Protein AF-0000000087203297 (afdb_homodimer)

InterPro domains:
  IPR007493 Protein of unknown function DUF538 [PF04398] (27-133)
  IPR007493 Protein of unknown function DUF538 [PTHR31676] (14-135)
  IPR036758 At5g01610-like superfamily [G3DSA:2.30.240.10] (8-136)
  IPR036758 At5g01610-like superfamily [SSF141562] (3-133)

Nearest PDB structures (foldseek):
  1e0b-assembly1_B  TM=4.340E-01  e=1.204E+00  Schizosaccharomyces pombe
  6fto-assembly1_B  TM=4.211E-01  e=2.001E+00  Schizosaccharomyces pombe
  8ro1-assembly1_W  TM=2.474E-01  e=2.940E-01  Caenorhabditis elegans
  6zyw-assembly1_D  TM=3.836E-01  e=2.117E+00  Tetrahymena thermophila SB210
  3kny-assembly1_A  TM=2.050E-01  e=4.935E+00  Bacteroides thetaiotaomicron VPI-5482

Secondary structure (DSSP, 8-state):
-HHHHHHHTTTT-EEE-SHHHHHHHHHHHHHHTT--TTS----SEEEEEEETTTTEEEEEESS-EEEEETTTTEEEEEEEEEEEEEETTEEEEEEEEEEEEEEEEEEE-SS-TTEEEEEETTS-EEEEEGGGG-TT-/-HHHHHHHTTTT-EEE-SHHHHHHHHHHHHHHTT--TTS----SEEEEEEETTTTEEEEEESS-EEEEETTTTEEEEEEEEEEEEEETTEEEEEEEEEEEEEEEEEEE-TT-TTEEEEEETTS-EEEEEGGGG-TT-

Sequence (274 aa):
MASQLVESHRAGAEVLREHDVCKKKTVELLEDLGLPKGIFPMDDMEEVGYNHQSGFVWILQKKKKEHTFKKINQTVSYDTEVTAFVEKGKIKKVTGVKIEVSLVEVHVDESSADKVTIKTDTGLSDTHDAAVFALGEMASQLVESHRAGAEVLREHDVCKKKTVELLEDLGLPKGIFPMDDMEEVGYNHQSGFVWILQKKKKEHTFKKINQTVSYDTEVTAFVEKGKIKKVTGVKIEVSLVEVHVDESSADKVTIKTDTGLSDTHDAAVFALGE

Organism: Triticum turgidum subsp. durum (NCBI:txid4567)

Structure (mmCIF, N/CA/C/O backbone):
data_AF-0000000087203297-model_v1
#
loop_
_entity.id
_entity.type
_entity.pdbx_description
1 polymer 'Uncharacterized protein'
#
loop_
_atom_site.group_PDB
_atom_site.id
_atom_site.type_symbol
_atom_site.label_atom_id
_atom_site.label_alt_id
_atom_site.label_comp_id
_atom_site.label_asym_id
_atom_site.label_entity_id
_atom_site.label_seq_id
_atom_site.pdbx_PDB_ins_code
_atom_site.Cartn_x
_atom_site.Cartn_y
_atom_site.Cartn_z
_atom_site.occupancy
_atom_site.B_iso_or_equiv
_atom_site.auth_seq_id
_atom_site.auth_comp_id
_atom_site.auth_asym_id
_atom_site.auth_atom_id
_atom_site.pdbx_PDB_model_num
ATOM 1 N N . MET A 1 1 ? 7.535 21.703 -12.094 1 30.89 1 MET A N 1
ATOM 2 C CA . MET A 1 1 ? 6.496 22.688 -11.828 1 30.89 1 MET A CA 1
ATOM 3 C C . MET A 1 1 ? 5.891 22.484 -10.445 1 30.89 1 MET A C 1
ATOM 5 O O . MET A 1 1 ? 5.316 23.406 -9.875 1 30.89 1 MET A O 1
ATOM 9 N N . ALA A 1 2 ? 5.582 21.109 -10.156 1 41.53 2 ALA A N 1
ATOM 10 C CA . ALA A 1 2 ? 4.934 20.812 -8.883 1 41.53 2 ALA A CA 1
ATOM 11 C C . ALA A 1 2 ? 5.781 21.281 -7.707 1 41.53 2 ALA A C 1
ATOM 13 O O . ALA A 1 2 ? 5.258 21.844 -6.738 1 41.53 2 ALA A O 1
ATOM 14 N N . SER A 1 3 ? 7.027 21 -7.75 1 46.69 3 SER A N 1
ATOM 15 C CA . SER A 1 3 ? 7.977 21.328 -6.688 1 46.69 3 SER A CA 1
ATOM 16 C C . SER A 1 3 ? 8.078 22.828 -6.48 1 46.69 3 SER A C 1
ATOM 18 O O . SER A 1 3 ? 8.266 23.297 -5.352 1 46.69 3 SER A O 1
ATOM 20 N N . GLN A 1 4 ? 8.031 23.469 -7.559 1 47.84 4 GLN A N 1
ATOM 21 C CA . GLN A 1 4 ? 8.188 24.922 -7.445 1 47.84 4 GLN A CA 1
ATOM 22 C C . GLN A 1 4 ? 7.031 25.531 -6.668 1 47.84 4 GLN A C 1
ATOM 24 O O . GLN A 1 4 ? 7.223 26.5 -5.918 1 47.84 4 GLN A O 1
ATOM 29 N N . LEU A 1 5 ? 5.898 24.938 -6.898 1 53.62 5 LEU A N 1
ATOM 30 C CA . LEU A 1 5 ? 4.723 25.516 -6.258 1 53.62 5 LEU A CA 1
ATOM 31 C C . LEU A 1 5 ? 4.777 25.328 -4.746 1 53.62 5 LEU A C 1
ATOM 33 O O . LEU A 1 5 ? 4.387 26.219 -3.992 1 53.62 5 LEU A O 1
ATOM 37 N N . VAL A 1 6 ? 5.508 24.281 -4.359 1 60.41 6 VAL A N 1
ATOM 38 C CA . VAL A 1 6 ? 5.57 24 -2.928 1 60.41 6 VAL A CA 1
ATOM 39 C C . VAL A 1 6 ? 6.477 25.016 -2.242 1 60.41 6 VAL A C 1
ATOM 41 O O . VAL A 1 6 ? 6.164 25.5 -1.154 1 60.41 6 VAL A O 1
ATOM 44 N N . GLU A 1 7 ? 7.535 25.422 -2.965 1 63.72 7 GLU A N 1
ATOM 45 C CA . GLU A 1 7 ? 8.492 26.359 -2.359 1 63.72 7 GLU A CA 1
ATOM 46 C C . GLU A 1 7 ? 7.863 27.734 -2.146 1 63.72 7 GLU A C 1
ATOM 48 O O . GLU A 1 7 ? 8.172 28.406 -1.166 1 63.72 7 GLU A O 1
ATOM 53 N N . SER A 1 8 ? 6.934 27.922 -3.012 1 77.06 8 SER A N 1
ATOM 54 C CA . SER A 1 8 ? 6.289 29.234 -2.922 1 77.06 8 SER A CA 1
ATOM 55 C C . SER A 1 8 ? 5.383 29.312 -1.697 1 77.06 8 SER A C 1
ATOM 57 O O . SER A 1 8 ? 5.188 30.391 -1.139 1 77.06 8 SER A O 1
ATOM 59 N N . HIS A 1 9 ? 5.043 28.234 -1.067 1 88.62 9 HIS A N 1
ATOM 60 C CA . HIS A 1 9 ? 4.109 28.281 0.052 1 88.62 9 HIS A CA 1
ATOM 61 C C . HIS A 1 9 ? 4.848 28.344 1.384 1 88.62 9 HIS A C 1
ATOM 63 O O . HIS A 1 9 ? 4.23 28.516 2.436 1 88.62 9 HIS A O 1
ATOM 69 N N . ARG A 1 10 ? 6.102 28.312 1.346 1 92.31 10 ARG A N 1
ATOM 70 C CA . ARG A 1 10 ? 6.883 28.344 2.578 1 92.31 10 ARG A CA 1
ATOM 71 C C . ARG A 1 10 ? 7.121 29.766 3.047 1 92.31 10 ARG A C 1
ATOM 73 O O . ARG A 1 10 ? 7.363 30.016 4.23 1 92.31 10 ARG A O 1
ATOM 80 N N . ALA A 1 11 ? 7.012 30.609 2.062 1 90.31 11 ALA A N 1
ATOM 81 C CA . ALA A 1 11 ? 7.211 32 2.414 1 90.31 11 ALA A CA 1
ATOM 82 C C . ALA A 1 11 ? 6.137 32.5 3.387 1 90.31 11 ALA A C 1
ATOM 84 O O . ALA A 1 11 ? 4.945 32.25 3.166 1 90.31 11 ALA A O 1
ATOM 85 N N . GLY A 1 12 ? 6.566 33.125 4.543 1 92.44 12 GLY A N 1
ATOM 86 C CA . GLY A 1 12 ? 5.621 33.688 5.504 1 92.44 12 GLY A CA 1
ATOM 87 C C . GLY A 1 12 ? 5.105 32.656 6.484 1 92.44 12 GLY A C 1
ATOM 88 O O . GLY A 1 12 ? 4.258 32.969 7.328 1 92.44 12 GLY A O 1
ATOM 89 N N . ALA A 1 13 ? 5.633 31.484 6.367 1 95.44 13 ALA A N 1
ATOM 90 C CA . ALA A 1 13 ? 5.184 30.422 7.254 1 95.44 13 ALA A CA 1
ATOM 91 C C . ALA A 1 13 ? 5.824 30.547 8.633 1 95.44 13 ALA A C 1
ATOM 93 O O . ALA A 1 13 ? 6.895 31.141 8.773 1 95.44 13 ALA A O 1
ATOM 94 N N . GLU A 1 14 ? 5.07 30.078 9.641 1 96.62 14 GLU A N 1
ATOM 95 C CA . GLU A 1 14 ? 5.672 29.812 10.938 1 96.62 14 GLU A CA 1
ATOM 96 C C . GLU A 1 14 ? 6.547 28.562 10.898 1 96.62 14 GLU A C 1
ATOM 98 O O . GLU A 1 14 ? 6.117 27.516 10.414 1 96.62 14 GLU A O 1
ATOM 103 N N . VAL A 1 15 ? 7.816 28.703 11.383 1 97.06 15 VAL A N 1
ATOM 104 C CA . VAL A 1 15 ? 8.742 27.578 11.359 1 97.06 15 VAL A CA 1
ATOM 105 C C . VAL A 1 15 ? 9.266 27.312 12.766 1 97.06 15 VAL A C 1
ATOM 107 O O . VAL A 1 15 ? 9.703 28.219 13.461 1 97.06 15 VAL A O 1
ATOM 110 N N . LEU A 1 16 ? 9.125 26.078 13.109 1 96.62 16 LEU A N 1
ATOM 111 C CA . LEU A 1 16 ? 9.617 25.609 14.398 1 96.62 16 LEU A CA 1
ATOM 112 C C . LEU A 1 16 ? 10.688 24.531 14.227 1 96.62 16 LEU A C 1
ATOM 114 O O . LEU A 1 16 ? 10.57 23.688 13.344 1 96.62 16 LEU A O 1
ATOM 118 N N . ARG A 1 17 ? 11.828 24.359 15.062 1 94.56 17 ARG A N 1
ATOM 119 C CA . ARG A 1 17 ? 12.922 23.422 14.828 1 94.56 17 ARG A CA 1
ATOM 120 C C . ARG A 1 17 ? 13.227 22.609 16.078 1 94.56 17 ARG A C 1
ATOM 122 O O . ARG A 1 17 ? 13.812 21.531 16 1 94.56 17 ARG A O 1
ATOM 129 N N . GLU A 1 18 ? 12.93 22.859 17.156 1 88.88 18 GLU A N 1
ATOM 130 C CA . GLU A 1 18 ? 13.18 22.031 18.328 1 88.88 18 GLU A CA 1
ATOM 131 C C . GLU A 1 18 ? 12.18 20.875 18.422 1 88.88 18 GLU A C 1
ATOM 133 O O . GLU A 1 18 ? 10.969 21.094 18.297 1 88.88 18 GLU A O 1
ATOM 138 N N . HIS A 1 19 ? 12.742 19.688 18.562 1 87.94 19 HIS A N 1
ATOM 139 C CA . HIS A 1 19 ? 11.953 18.469 18.438 1 87.94 19 HIS A CA 1
ATOM 140 C C . HIS A 1 19 ? 10.695 18.531 19.281 1 87.94 19 HIS A C 1
ATOM 142 O O . HIS A 1 19 ? 9.586 18.359 18.766 1 87.94 19 HIS A O 1
ATOM 148 N N . ASP A 1 20 ? 10.852 18.828 20.609 1 91.19 20 ASP A N 1
ATOM 149 C CA . ASP A 1 20 ? 9.719 18.797 21.531 1 91.19 20 ASP A CA 1
ATOM 150 C C . ASP A 1 20 ? 8.688 19.859 21.156 1 91.19 20 ASP A C 1
ATOM 152 O O . ASP A 1 20 ? 7.48 19.609 21.25 1 91.19 20 ASP A O 1
ATOM 156 N N . VAL A 1 21 ? 9.156 20.938 20.672 1 93.56 21 VAL A N 1
ATOM 157 C CA . VAL A 1 21 ? 8.266 22.031 20.297 1 93.56 21 VAL A CA 1
ATOM 158 C C . VAL A 1 21 ? 7.535 21.672 19 1 93.56 21 VAL A C 1
ATOM 160 O O . VAL A 1 21 ? 6.332 21.906 18.875 1 93.56 21 VAL A O 1
ATOM 163 N N . CYS A 1 22 ? 8.258 21.062 18.125 1 94.81 22 CYS A N 1
ATOM 164 C CA . CYS A 1 22 ? 7.664 20.656 16.859 1 94.81 22 CYS A CA 1
ATOM 165 C C . CYS A 1 22 ? 6.523 19.672 17.078 1 94.81 22 CYS A C 1
ATOM 167 O O . CYS A 1 22 ? 5.438 19.844 16.516 1 94.81 22 CYS A O 1
ATOM 169 N N . LYS A 1 23 ? 6.758 18.719 17.891 1 93.69 23 LYS A N 1
ATOM 170 C CA . LYS A 1 23 ? 5.75 17.703 18.156 1 93.69 23 LYS A CA 1
ATOM 171 C C . LYS A 1 23 ? 4.512 18.312 18.812 1 93.69 23 LYS A C 1
ATOM 173 O O . LYS A 1 23 ? 3.387 18.047 18.391 1 93.69 23 LYS A O 1
ATOM 178 N N . LYS A 1 24 ? 4.73 19.094 19.828 1 94.62 24 LYS A N 1
ATOM 179 C CA . LYS A 1 24 ? 3.635 19.734 20.547 1 94.62 24 LYS A CA 1
ATOM 180 C C . LYS A 1 24 ? 2.795 20.594 19.609 1 94.62 24 LYS A C 1
ATOM 182 O O . LYS A 1 24 ? 1.564 20.516 19.625 1 94.62 24 LYS A O 1
ATOM 187 N N . LYS A 1 25 ? 3.42 21.391 18.797 1 94.5 25 LYS A N 1
ATOM 188 C CA . LYS A 1 25 ? 2.715 22.297 17.906 1 94.5 25 LYS A CA 1
ATOM 189 C C . LYS A 1 25 ? 1.943 21.531 16.828 1 94.5 25 LYS A C 1
ATOM 191 O O . LYS A 1 25 ? 0.842 21.938 16.453 1 94.5 25 LYS A O 1
ATOM 196 N N . THR A 1 26 ? 2.531 20.5 16.328 1 95.31 26 THR A N 1
ATOM 197 C CA . THR A 1 26 ? 1.854 19.672 15.344 1 95.31 26 THR A CA 1
ATOM 198 C C . THR A 1 26 ? 0.563 19.094 15.914 1 95.31 26 THR A C 1
ATOM 200 O O . THR A 1 26 ? -0.493 19.172 15.281 1 95.31 26 THR A O 1
ATOM 203 N N . VAL A 1 27 ? 0.653 18.594 17.094 1 95.94 27 VAL A N 1
ATOM 204 C CA . VAL A 1 27 ? -0.509 18 17.75 1 95.94 27 VAL A CA 1
ATOM 205 C C . VAL A 1 27 ? -1.575 19.078 17.984 1 95.94 27 VAL A C 1
ATOM 207 O O . VAL A 1 27 ? -2.762 18.828 17.734 1 95.94 27 VAL A O 1
ATOM 210 N N . GLU A 1 28 ? -1.184 20.203 18.406 1 96.88 28 GLU A N 1
ATOM 211 C CA . GLU A 1 28 ? -2.109 21.312 18.641 1 96.88 28 GLU A CA 1
ATOM 212 C C . GLU A 1 28 ? -2.805 21.734 17.359 1 96.88 28 GLU A C 1
ATOM 214 O O . GLU A 1 28 ? -4.004 22.016 17.344 1 96.88 28 GLU A O 1
ATOM 219 N N . LEU A 1 29 ? -2.025 21.844 16.359 1 96.88 29 LEU A N 1
ATOM 220 C CA . LEU A 1 29 ? -2.59 22.203 15.062 1 96.88 29 LEU A CA 1
ATOM 221 C C . LEU A 1 29 ? -3.654 21.203 14.633 1 96.88 29 LEU A C 1
ATOM 223 O O . LEU A 1 29 ? -4.754 21.594 14.227 1 96.88 29 LEU A O 1
ATOM 227 N N . LEU A 1 30 ? -3.332 19.906 14.711 1 96.56 30 LEU A N 1
ATOM 228 C CA . LEU A 1 30 ? -4.277 18.859 14.344 1 96.56 30 LEU A CA 1
ATOM 229 C C . LEU A 1 30 ? -5.547 18.938 15.188 1 96.56 30 LEU A C 1
ATOM 231 O O . LEU A 1 30 ? -6.656 18.812 14.664 1 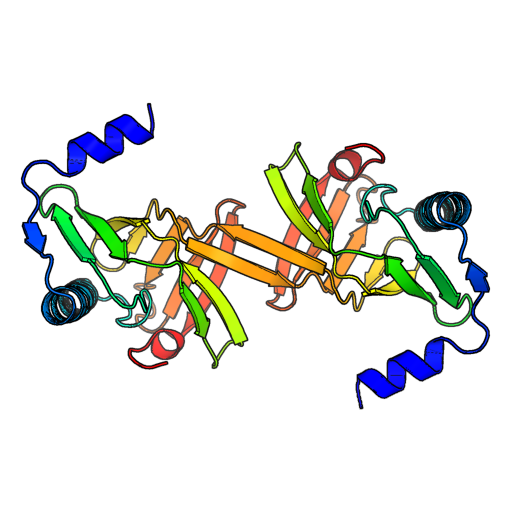96.56 30 LEU A O 1
ATOM 235 N N . GLU A 1 31 ? -5.395 19.203 16.422 1 95.38 31 GLU A N 1
ATOM 236 C CA . GLU A 1 31 ? -6.535 19.359 17.312 1 95.38 31 GLU A CA 1
ATOM 237 C C . GLU A 1 31 ? -7.414 20.531 16.891 1 95.38 31 GLU A C 1
ATOM 239 O O . GLU A 1 31 ? -8.633 20.406 16.797 1 95.38 31 GLU A O 1
ATOM 244 N N . ASP A 1 32 ? -6.797 21.609 16.625 1 96.44 32 ASP A N 1
ATOM 245 C CA . ASP A 1 32 ? -7.516 22.828 16.25 1 96.44 32 ASP A CA 1
ATOM 246 C C . ASP A 1 32 ? -8.305 22.609 14.953 1 96.44 32 ASP A C 1
ATOM 248 O O . ASP A 1 32 ? -9.375 23.203 14.773 1 96.44 32 ASP A O 1
ATOM 252 N N . LEU A 1 33 ? -7.824 21.781 14.172 1 95.25 33 LEU A N 1
ATOM 253 C CA . LEU A 1 33 ? -8.422 21.562 12.859 1 95.25 33 LEU A CA 1
ATOM 254 C C . LEU A 1 33 ? -9.414 20.406 12.891 1 95.25 33 LEU A C 1
ATOM 256 O O . LEU A 1 33 ? -10 20.047 11.867 1 95.25 33 LEU A O 1
ATOM 260 N N . GLY A 1 34 ? -9.547 19.75 14.062 1 94 34 GLY A N 1
ATOM 261 C CA . GLY A 1 34 ? -10.469 18.625 14.195 1 94 34 GLY A CA 1
ATOM 262 C C . GLY A 1 34 ? -9.961 17.359 13.539 1 94 34 GLY A C 1
ATOM 263 O O . GLY A 1 34 ? -10.758 16.547 13.047 1 94 34 GLY A O 1
ATOM 264 N N . LEU A 1 35 ? -8.656 17.234 13.422 1 95.12 35 LEU A N 1
ATOM 265 C CA . LEU A 1 35 ? -8.023 16.047 12.836 1 95.12 35 LEU A CA 1
ATOM 266 C C . LEU A 1 35 ? -7.473 15.133 13.922 1 95.12 35 LEU A C 1
ATOM 268 O O . LEU A 1 35 ? -7.148 15.594 15.016 1 95.12 35 LEU A O 1
ATOM 272 N N . PRO A 1 36 ? -7.426 13.867 13.633 1 94.88 36 PRO A N 1
ATOM 273 C CA . PRO A 1 36 ? -6.844 12.992 14.648 1 94.88 36 PRO A CA 1
ATOM 274 C C . PRO A 1 36 ? -5.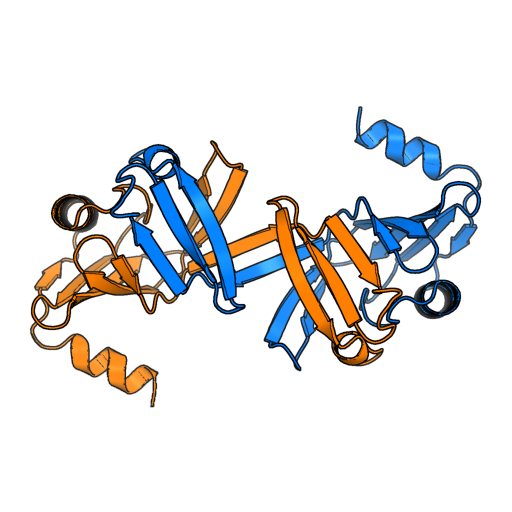41 13.375 15.008 1 94.88 36 PRO A C 1
ATOM 276 O O . PRO A 1 36 ? -4.578 13.578 14.117 1 94.88 36 PRO A O 1
ATOM 279 N N . LYS A 1 37 ? -5.082 13.328 16.172 1 95.5 37 LYS A N 1
ATOM 280 C CA . LYS A 1 37 ? -3.824 13.875 16.688 1 95.5 37 LYS A CA 1
ATOM 281 C C . LYS A 1 37 ? -2.656 12.945 16.375 1 95.5 37 LYS A C 1
ATOM 283 O O . LYS A 1 37 ? -1.499 13.367 16.375 1 95.5 37 LYS A O 1
ATOM 288 N N . GLY A 1 38 ? -2.975 11.688 16.125 1 95.69 38 GLY A N 1
ATOM 289 C CA . GLY A 1 38 ? -1.909 10.711 15.953 1 95.69 38 GLY A CA 1
ATOM 290 C C . GLY A 1 38 ? -1.655 10.352 14.508 1 95.69 38 GLY A C 1
ATOM 291 O O . GLY A 1 38 ? -0.917 9.406 14.211 1 95.69 38 GLY A O 1
ATOM 292 N N . ILE A 1 39 ? -2.18 11.07 13.578 1 95.06 39 ILE A N 1
ATOM 293 C CA . ILE A 1 39 ? -2.102 10.672 12.18 1 95.06 39 ILE A CA 1
ATOM 294 C C . ILE A 1 39 ? -0.688 10.906 11.648 1 95.06 39 ILE A C 1
ATOM 296 O O . ILE A 1 39 ? -0.281 10.305 10.656 1 95.06 39 ILE A O 1
ATOM 300 N N . PHE A 1 40 ? 0.063 11.797 12.297 1 95.25 40 PHE A N 1
ATOM 301 C CA . PHE A 1 40 ? 1.46 12.039 11.953 1 95.25 40 PHE A CA 1
ATOM 302 C C . PHE A 1 40 ? 2.371 11.695 13.125 1 95.25 40 PHE A C 1
ATOM 304 O O . PHE A 1 40 ? 2.895 12.586 13.797 1 95.25 40 PHE A O 1
ATOM 311 N N . PRO A 1 41 ? 2.621 10.461 13.32 1 94.62 41 PRO A N 1
ATOM 312 C CA . PRO A 1 41 ? 3.422 10.008 14.461 1 94.62 41 PRO A CA 1
ATOM 313 C C . PRO A 1 41 ? 4.922 10.195 14.242 1 94.62 41 PRO A C 1
ATOM 315 O O . PRO A 1 41 ? 5.711 9.297 14.539 1 94.62 41 PRO A O 1
ATOM 318 N N . MET A 1 42 ? 5.352 11.312 13.75 1 91.06 42 MET A N 1
ATOM 319 C CA . MET A 1 42 ? 6.746 11.57 13.398 1 91.06 42 MET A CA 1
ATOM 320 C C . MET A 1 42 ? 7.617 11.633 14.648 1 91.06 42 MET A C 1
ATOM 322 O O . MET A 1 42 ? 7.129 11.938 15.742 1 91.06 42 MET A O 1
ATOM 326 N N . ASP A 1 43 ? 8.805 11.266 14.461 1 89.12 43 ASP A N 1
ATOM 327 C CA . ASP A 1 43 ? 9.797 11.312 15.539 1 89.12 43 ASP A CA 1
ATOM 328 C C . ASP A 1 43 ? 11.031 12.102 15.109 1 89.12 43 ASP A C 1
ATOM 330 O O . ASP A 1 43 ? 11.273 12.289 13.914 1 89.12 43 ASP A O 1
ATOM 334 N N . ASP A 1 44 ? 11.797 12.555 16.125 1 91.88 44 ASP A N 1
ATOM 335 C CA . ASP A 1 44 ? 13.031 13.281 15.883 1 91.88 44 ASP A CA 1
ATOM 336 C C . ASP A 1 44 ? 12.828 14.367 14.828 1 91.88 44 ASP A C 1
ATOM 338 O O . ASP A 1 44 ? 13.562 14.43 13.844 1 91.88 44 ASP A O 1
ATOM 342 N N . MET A 1 45 ? 11.852 15.078 15.016 1 94.88 45 MET A N 1
ATOM 343 C CA . MET A 1 45 ? 11.5 16.141 14.078 1 94.88 45 MET A CA 1
ATOM 344 C C . MET A 1 45 ? 12.516 17.266 14.125 1 94.88 45 MET A C 1
ATOM 346 O O . MET A 1 45 ? 12.961 17.656 15.211 1 94.88 45 MET A O 1
ATOM 350 N N . GLU A 1 46 ? 12.836 17.703 12.984 1 96.31 46 GLU A N 1
ATOM 351 C CA . GLU A 1 46 ? 13.828 18.766 12.867 1 96.31 46 GLU A CA 1
ATOM 352 C C . GLU A 1 46 ? 13.164 20.125 12.602 1 96.31 46 GLU A C 1
ATOM 354 O O . GLU A 1 46 ? 13.688 21.156 13 1 96.31 46 GLU A O 1
ATOM 359 N N . GLU A 1 47 ? 12.102 20.031 11.938 1 97.12 47 GLU A N 1
ATOM 360 C CA . GLU A 1 47 ? 11.438 21.266 11.531 1 97.12 47 GLU A CA 1
ATOM 361 C C . GLU A 1 47 ? 9.953 21.016 11.242 1 97.12 47 GLU A C 1
ATOM 363 O O . GLU A 1 47 ? 9.594 20 10.656 1 97.12 47 GLU A O 1
ATOM 368 N N . VAL A 1 48 ? 9.148 21.922 11.656 1 97.25 48 VAL A N 1
ATOM 369 C CA . VAL A 1 48 ? 7.758 21.984 11.234 1 97.25 48 VAL A CA 1
ATOM 370 C C . VAL A 1 48 ? 7.438 23.391 10.727 1 97.25 48 VAL A C 1
ATOM 372 O O . VAL A 1 48 ? 7.797 24.375 11.367 1 97.25 48 VAL A O 1
ATOM 375 N N . GLY A 1 49 ? 6.824 23.469 9.633 1 97.19 49 GLY A N 1
ATOM 376 C CA . GLY A 1 49 ? 6.344 24.734 9.094 1 97.19 49 GLY A CA 1
ATOM 377 C C . GLY A 1 49 ? 4.855 24.734 8.805 1 97.19 49 GLY A C 1
ATOM 378 O O . GLY A 1 49 ? 4.285 23.688 8.477 1 97.19 49 GLY A O 1
ATOM 379 N N . TYR A 1 50 ? 4.285 25.875 9.023 1 97.44 50 TYR A N 1
ATOM 380 C CA . TYR A 1 50 ? 2.861 26.047 8.766 1 97.44 50 TYR A CA 1
ATOM 381 C C . TYR A 1 50 ? 2.568 27.438 8.211 1 97.44 50 TYR A C 1
ATOM 383 O O . TYR A 1 50 ? 2.793 28.438 8.883 1 97.44 50 TYR A O 1
ATOM 391 N N . ASN A 1 51 ? 2.152 27.438 7 1 97.44 51 ASN A N 1
ATOM 392 C CA . ASN A 1 51 ? 1.664 28.672 6.402 1 97.44 51 ASN A CA 1
ATOM 393 C C . ASN A 1 51 ? 0.171 28.875 6.652 1 97.44 51 ASN A C 1
ATOM 395 O O . ASN A 1 51 ? -0.659 28.25 5.984 1 97.44 51 ASN A O 1
ATOM 399 N N . HIS A 1 52 ? -0.185 29.797 7.512 1 95.12 52 HIS A N 1
ATOM 400 C CA . HIS A 1 52 ? -1.564 29.984 7.941 1 95.12 52 HIS A CA 1
ATOM 401 C C . HIS A 1 52 ? -2.428 30.5 6.797 1 95.12 52 HIS A C 1
ATOM 403 O O . HIS A 1 52 ? -3.629 30.234 6.746 1 95.12 52 HIS A O 1
ATOM 409 N N . GLN A 1 53 ? -1.785 31.172 5.953 1 94.5 53 GLN A N 1
ATOM 410 C CA . GLN A 1 53 ? -2.531 31.766 4.852 1 94.5 53 GLN A CA 1
ATOM 411 C C . GLN A 1 53 ? -2.967 30.703 3.842 1 94.5 53 GLN A C 1
ATOM 413 O O . GLN A 1 53 ? -4.129 30.672 3.432 1 94.5 53 GLN A O 1
ATOM 418 N N . SER A 1 54 ? -2.061 29.828 3.506 1 95.12 54 SER A N 1
ATOM 419 C CA . SER A 1 54 ? -2.346 28.875 2.449 1 95.12 54 SER A CA 1
ATOM 420 C C . SER A 1 54 ? -2.799 27.531 3.027 1 95.12 54 SER A C 1
ATOM 422 O O . SER A 1 54 ? -3.338 26.688 2.307 1 95.12 54 SER A O 1
ATOM 424 N N . GLY A 1 55 ? -2.545 27.312 4.289 1 96.88 55 GLY A N 1
ATOM 425 C CA . GLY A 1 55 ? -2.824 26.016 4.891 1 96.88 55 GLY A CA 1
ATOM 426 C C . GLY A 1 55 ? -1.739 24.984 4.625 1 96.88 55 GLY A C 1
ATOM 427 O O . GLY A 1 55 ? -1.898 23.812 4.953 1 96.88 55 GLY A O 1
ATOM 428 N N . PHE A 1 56 ? -0.627 25.453 4.055 1 97.94 56 PHE A N 1
ATOM 429 C CA . PHE A 1 56 ? 0.47 24.562 3.729 1 97.94 56 PHE A CA 1
ATOM 430 C C . PHE A 1 56 ? 1.265 24.203 4.977 1 97.94 56 PHE A C 1
ATOM 432 O O . PHE A 1 56 ? 1.583 25.062 5.789 1 97.94 56 PHE A O 1
ATOM 439 N N . VAL A 1 57 ? 1.568 22.906 5.152 1 97.69 57 VAL A N 1
ATOM 440 C CA . VAL A 1 57 ? 2.355 22.422 6.277 1 97.69 57 VAL A CA 1
ATOM 441 C C . VAL A 1 57 ? 3.463 21.5 5.777 1 97.69 57 VAL A C 1
ATOM 443 O O . VAL A 1 57 ? 3.318 20.859 4.734 1 97.69 57 VAL A O 1
ATOM 446 N N . TRP A 1 58 ? 4.594 21.5 6.441 1 97.25 58 TRP A N 1
ATOM 447 C CA . TRP A 1 58 ? 5.617 20.484 6.191 1 97.25 58 TRP A CA 1
ATOM 448 C C . TRP A 1 58 ? 6.285 20.062 7.492 1 97.25 58 TRP A C 1
ATOM 450 O O . TRP A 1 58 ? 6.277 20.797 8.477 1 97.25 58 TRP A O 1
ATOM 460 N N . ILE A 1 59 ? 6.68 18.875 7.535 1 97.19 59 ILE A N 1
ATOM 461 C CA . ILE A 1 59 ? 7.41 18.266 8.648 1 97.19 59 ILE A CA 1
ATOM 462 C C . ILE A 1 59 ? 8.711 17.656 8.133 1 97.19 59 ILE A C 1
ATOM 464 O O . ILE A 1 59 ? 8.711 16.922 7.141 1 97.19 59 ILE A O 1
ATOM 468 N N . LEU A 1 60 ? 9.797 18.031 8.758 1 97.06 60 LEU A N 1
ATOM 469 C CA . LEU A 1 60 ? 11.086 17.406 8.492 1 97.06 60 LEU A CA 1
ATOM 470 C C . LEU A 1 60 ? 11.539 16.562 9.672 1 97.06 60 LEU A C 1
ATOM 472 O O . LEU A 1 60 ? 11.43 16.984 10.828 1 97.06 60 LEU A O 1
ATOM 476 N N . GLN A 1 61 ? 11.914 15.383 9.391 1 96.94 61 GLN A N 1
ATOM 477 C CA . GLN A 1 61 ? 12.5 14.516 10.414 1 96.94 61 GLN A CA 1
ATOM 478 C C . GLN A 1 61 ? 13.797 13.883 9.914 1 96.94 61 GLN A C 1
ATOM 480 O O . GLN A 1 61 ? 14.055 13.859 8.703 1 96.94 61 GLN A O 1
ATOM 485 N N . LYS A 1 62 ? 14.594 13.445 10.773 1 95.19 62 LYS A N 1
ATOM 486 C CA . LYS A 1 62 ? 15.938 12.977 10.453 1 95.19 62 LYS A CA 1
ATOM 487 C C . LYS A 1 62 ? 15.883 11.688 9.633 1 95.19 62 LYS A C 1
ATOM 489 O O . LYS A 1 62 ? 16.609 11.547 8.648 1 95.19 62 LYS A O 1
ATOM 494 N N . LYS A 1 63 ? 15.062 10.75 10.047 1 96.44 63 LYS A N 1
ATOM 495 C CA . LYS A 1 63 ? 14.953 9.445 9.391 1 96.44 63 LYS A CA 1
ATOM 496 C C . LYS A 1 63 ? 13.508 9.125 9.047 1 96.44 63 LYS A C 1
ATOM 498 O O . LYS A 1 63 ? 12.586 9.609 9.711 1 96.44 63 LYS A O 1
ATOM 503 N N . LYS A 1 64 ? 13.375 8.367 7.98 1 97 64 LYS A N 1
ATOM 504 C CA . LYS A 1 64 ? 12.047 7.832 7.691 1 97 64 LYS A CA 1
ATOM 505 C C . LYS A 1 64 ? 11.5 7.055 8.883 1 97 64 LYS A C 1
ATOM 507 O O . LYS A 1 64 ? 12.258 6.441 9.633 1 97 64 LYS A O 1
ATOM 512 N N . LYS A 1 65 ? 10.242 7.176 9.008 1 95.94 65 LYS A N 1
ATOM 513 C CA . LYS A 1 65 ? 9.586 6.477 10.109 1 95.94 65 LYS A CA 1
ATOM 514 C C . LYS A 1 65 ? 8.516 5.523 9.594 1 95.94 65 LYS A C 1
ATOM 516 O O . LYS A 1 65 ? 7.707 5.891 8.734 1 95.94 65 LYS A O 1
ATOM 521 N N . GLU A 1 66 ? 8.547 4.34 10.047 1 94.56 66 GLU A N 1
ATOM 522 C CA . GLU A 1 66 ? 7.445 3.402 9.859 1 94.56 66 GLU A CA 1
ATOM 523 C C . GLU A 1 66 ? 6.609 3.275 11.125 1 94.56 66 GLU A C 1
ATOM 525 O O . GLU A 1 66 ? 7.152 3.166 12.227 1 94.56 66 GLU A O 1
ATOM 530 N N . HIS A 1 67 ? 5.344 3.402 10.953 1 95.69 67 HIS A N 1
ATOM 531 C CA . HIS A 1 67 ? 4.422 3.281 12.078 1 95.69 67 HIS A CA 1
ATOM 532 C C . HIS A 1 67 ? 3.277 2.326 11.75 1 95.69 67 HIS A C 1
ATOM 534 O O . HIS A 1 67 ? 2.645 2.447 10.695 1 95.69 67 HIS A O 1
ATOM 540 N N . THR A 1 68 ? 3.047 1.393 12.609 1 93.88 68 THR A N 1
ATOM 541 C CA . THR A 1 68 ? 1.912 0.487 12.469 1 93.88 68 THR A CA 1
ATOM 542 C C . THR A 1 68 ? 0.774 0.896 13.398 1 93.88 68 THR A C 1
ATOM 544 O O . THR A 1 68 ? 0.945 0.926 14.617 1 93.88 68 THR A O 1
ATOM 547 N N . PHE A 1 69 ? -0.348 1.277 12.789 1 94.31 69 PHE A N 1
ATOM 548 C CA . PHE A 1 69 ? -1.559 1.461 13.578 1 94.31 69 PHE A CA 1
ATOM 549 C C . PHE A 1 69 ? -2.141 0.116 14 1 94.31 69 PHE A C 1
ATOM 551 O O . PHE A 1 69 ? -2.725 -0.596 13.18 1 94.31 69 PHE A O 1
ATOM 558 N N . LYS A 1 70 ? -2.029 -0.229 15.219 1 91.69 70 LYS A N 1
ATOM 559 C CA . LYS A 1 70 ? -2.242 -1.578 15.734 1 91.69 70 LYS A CA 1
ATOM 560 C C . LYS A 1 70 ? -3.709 -1.986 15.617 1 91.69 70 LYS A C 1
ATOM 562 O O . LYS A 1 70 ? -4.016 -3.146 15.336 1 91.69 70 LYS A O 1
ATOM 567 N N . LYS A 1 71 ? -4.559 -1.05 15.828 1 91.38 71 LYS A N 1
ATOM 568 C CA . LYS A 1 71 ? -5.98 -1.378 15.852 1 91.38 71 LYS A CA 1
ATOM 569 C C . LYS A 1 71 ? -6.449 -1.872 14.484 1 91.38 71 LYS A C 1
ATOM 571 O O . LYS A 1 71 ? -7.422 -2.623 14.391 1 91.38 71 LYS A O 1
ATOM 576 N N . ILE A 1 72 ? -5.723 -1.446 13.453 1 90.25 72 ILE A N 1
ATOM 577 C CA . ILE A 1 72 ? -6.141 -1.856 12.117 1 90.25 72 ILE A CA 1
ATOM 578 C C . ILE A 1 72 ? -5 -2.598 11.43 1 90.25 72 ILE A C 1
ATOM 580 O O . ILE A 1 72 ? -5.102 -2.945 10.25 1 90.25 72 ILE A O 1
ATOM 584 N N . ASN A 1 73 ? -3.986 -2.812 12.109 1 88.25 73 ASN A N 1
ATOM 585 C CA . ASN A 1 73 ? -2.812 -3.508 11.594 1 88.25 73 ASN A CA 1
ATOM 586 C C . ASN A 1 73 ? -2.355 -2.92 10.258 1 88.25 73 ASN A C 1
ATOM 588 O O . ASN A 1 73 ? -2.111 -3.656 9.305 1 88.25 73 ASN A O 1
ATOM 592 N N . GLN A 1 74 ? -2.297 -1.616 10.18 1 90.69 74 GLN A N 1
ATOM 593 C CA . GLN A 1 74 ? -1.847 -0.901 8.984 1 90.69 74 GLN A CA 1
ATOM 594 C C . GLN A 1 74 ? -0.502 -0.223 9.227 1 90.69 74 GLN A C 1
ATOM 596 O O . GLN A 1 74 ? -0.361 0.574 10.156 1 90.69 74 GLN A O 1
ATOM 601 N N . THR A 1 75 ? 0.432 -0.597 8.344 1 91.88 75 THR A N 1
ATOM 602 C CA . THR A 1 75 ? 1.739 0.047 8.414 1 91.88 75 THR A CA 1
ATOM 603 C C . THR A 1 75 ? 1.83 1.206 7.43 1 91.88 75 THR A C 1
ATOM 605 O O . THR A 1 75 ? 1.468 1.062 6.262 1 91.88 75 THR A O 1
ATOM 608 N N . VAL A 1 76 ? 2.301 2.354 7.941 1 95.12 76 VAL A N 1
ATOM 609 C CA . VAL A 1 76 ? 2.473 3.576 7.164 1 95.12 76 VAL A CA 1
ATOM 610 C C . VAL A 1 76 ? 3.922 4.047 7.262 1 95.12 76 VAL A C 1
ATOM 612 O O . VAL A 1 76 ? 4.52 4.023 8.336 1 95.12 76 VAL A O 1
ATOM 615 N N . SER A 1 77 ? 4.402 4.445 6.125 1 96 77 SER A N 1
ATOM 616 C CA . SER A 1 77 ? 5.754 4.992 6.066 1 96 77 SER A CA 1
ATOM 617 C C . SER A 1 77 ? 5.73 6.5 5.844 1 96 77 SER A C 1
ATOM 619 O O . SER A 1 77 ? 5.051 6.988 4.934 1 96 77 SER A O 1
ATOM 621 N N . TYR A 1 78 ? 6.488 7.188 6.66 1 97.69 78 TYR A N 1
ATOM 622 C CA . TYR A 1 78 ? 6.641 8.633 6.57 1 97.69 78 TYR A CA 1
ATOM 623 C C . TYR A 1 78 ? 8.062 9.008 6.176 1 97.69 78 TYR A C 1
ATOM 625 O O . TYR A 1 78 ? 9.023 8.672 6.879 1 97.69 78 TYR A O 1
ATOM 633 N N . ASP A 1 79 ? 8.172 9.695 5.074 1 97.62 79 ASP A N 1
ATOM 634 C CA . ASP A 1 79 ? 9.477 10.102 4.551 1 97.62 79 ASP A CA 1
ATOM 635 C C . ASP A 1 79 ? 10.102 11.18 5.426 1 97.62 79 ASP A C 1
ATO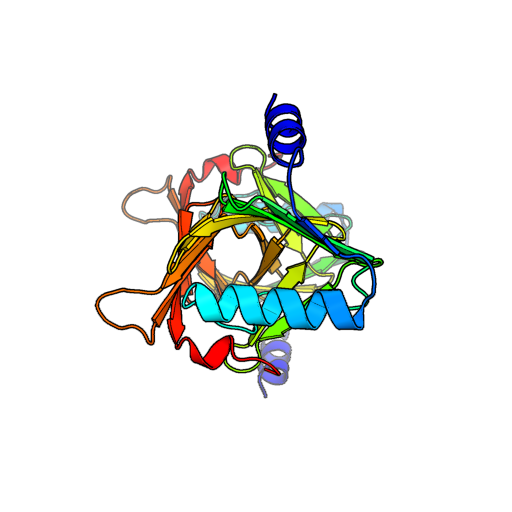M 637 O O . ASP A 1 79 ? 9.492 11.641 6.391 1 97.62 79 ASP A O 1
ATOM 641 N N . THR A 1 80 ? 11.383 11.484 5.152 1 97.88 80 THR A N 1
ATOM 642 C CA . THR A 1 80 ? 12.094 12.516 5.898 1 97.88 80 THR A CA 1
ATOM 643 C C . THR A 1 80 ? 11.422 13.875 5.727 1 97.88 80 THR A C 1
ATOM 645 O O . THR A 1 80 ? 11.594 14.766 6.562 1 97.88 80 THR A O 1
ATOM 648 N N . GLU A 1 81 ? 10.719 14.062 4.648 1 97.56 81 GLU A N 1
ATOM 649 C CA . GLU A 1 81 ? 9.875 15.242 4.457 1 97.56 81 GLU A CA 1
ATOM 650 C C . GLU A 1 81 ? 8.438 14.852 4.125 1 97.56 81 GLU A C 1
ATOM 652 O O . GLU A 1 81 ? 8.203 14.078 3.193 1 97.56 81 GLU A O 1
ATOM 657 N N . VAL A 1 82 ? 7.539 15.359 4.914 1 97.69 82 VAL A N 1
ATOM 658 C CA . VAL A 1 82 ? 6.109 15.219 4.668 1 97.69 82 VAL A CA 1
ATOM 659 C C . VAL A 1 82 ? 5.48 16.594 4.473 1 97.69 82 VAL A C 1
ATOM 661 O O . VAL A 1 82 ? 5.762 17.531 5.23 1 97.69 82 VAL A O 1
ATOM 664 N N . THR A 1 83 ? 4.672 16.781 3.436 1 97.88 83 THR A N 1
ATOM 665 C CA . THR A 1 83 ? 3.959 18.031 3.207 1 97.88 83 THR A CA 1
ATOM 666 C C . THR A 1 83 ? 2.467 17.781 3.021 1 97.88 83 THR A C 1
ATOM 668 O O . THR A 1 83 ? 2.059 16.672 2.703 1 97.88 83 THR A O 1
ATOM 671 N N . ALA A 1 84 ? 1.74 18.797 3.234 1 97.81 84 ALA A N 1
ATOM 672 C CA . ALA A 1 84 ? 0.298 18.719 3.014 1 97.81 84 ALA A CA 1
ATOM 673 C C . ALA A 1 84 ? -0.337 20.109 3.035 1 97.81 84 ALA A C 1
ATOM 675 O O . ALA A 1 84 ? 0.312 21.094 3.406 1 97.81 84 ALA A O 1
ATOM 676 N N . PHE A 1 85 ? -1.538 20.203 2.529 1 98.25 85 PHE A N 1
ATOM 677 C CA . PHE A 1 85 ? -2.439 21.328 2.775 1 98.25 85 PHE A CA 1
ATOM 678 C C . PHE A 1 85 ? -3.531 20.938 3.764 1 98.25 85 PHE A C 1
ATOM 680 O O . PHE A 1 85 ? -4.164 19.891 3.615 1 98.25 85 PHE A O 1
ATOM 687 N N . VAL A 1 86 ? -3.723 21.812 4.754 1 97.81 86 VAL A N 1
ATOM 688 C CA . VAL A 1 86 ? -4.668 21.453 5.805 1 97.81 86 VAL A CA 1
ATOM 689 C C . VAL A 1 86 ? -5.773 22.5 5.895 1 97.81 86 VAL A C 1
ATOM 691 O O . VAL A 1 86 ? -5.539 23.688 5.648 1 97.81 86 VAL A O 1
ATOM 694 N N . GLU A 1 87 ? -6.941 22.109 6.18 1 97.19 87 GLU A N 1
ATOM 695 C CA . GLU A 1 87 ? -8.117 22.875 6.574 1 97.19 87 GLU A CA 1
ATOM 696 C C . GLU A 1 87 ? -8.953 22.109 7.598 1 97.19 87 GLU A C 1
ATOM 698 O O . GLU A 1 87 ? -8.586 21.016 8.023 1 97.19 87 GLU A O 1
ATOM 703 N N . LYS A 1 88 ? -9.984 22.75 8.016 1 95.69 88 LYS A N 1
ATOM 704 C CA . LYS A 1 88 ? -10.797 22.109 9.039 1 95.69 88 LYS A CA 1
ATOM 705 C C . LYS A 1 88 ? -11.281 20.734 8.578 1 95.69 88 LYS A C 1
ATOM 707 O O . LYS A 1 88 ? -11.938 20.609 7.543 1 95.69 88 LYS A O 1
ATOM 712 N N . GLY A 1 89 ? -10.875 19.75 9.227 1 95.81 89 GLY A N 1
ATOM 713 C CA . GLY A 1 89 ? -11.344 18.391 9.023 1 95.81 89 GLY A CA 1
ATOM 714 C C . GLY A 1 89 ? -10.75 17.734 7.797 1 95.81 89 GLY A C 1
ATOM 715 O O . GLY A 1 89 ? -11.203 16.672 7.379 1 95.81 89 GLY A O 1
ATOM 716 N N . LYS A 1 90 ? -9.719 18.375 7.246 1 96.94 90 LYS A N 1
ATOM 717 C CA . LYS A 1 90 ? -9.242 17.812 5.98 1 96.94 90 LYS A CA 1
ATOM 718 C C . LYS A 1 90 ? -7.742 18.031 5.809 1 96.94 90 LYS A C 1
ATOM 720 O O . LYS A 1 90 ? -7.219 19.078 6.176 1 96.94 90 LYS A O 1
ATOM 725 N N . ILE A 1 91 ? -7.109 17.047 5.277 1 98.12 91 ILE A N 1
ATOM 726 C CA . ILE A 1 91 ? -5.738 17.109 4.781 1 98.12 91 ILE A CA 1
ATOM 727 C C . ILE A 1 91 ? -5.703 16.719 3.307 1 98.12 91 ILE A C 1
ATOM 729 O O . ILE A 1 91 ? -6.293 15.703 2.918 1 98.12 91 ILE A O 1
ATOM 733 N N . LYS A 1 92 ? -5.055 17.453 2.494 1 97.94 92 LYS A N 1
ATOM 734 C CA . LYS A 1 92 ? -5.004 17.141 1.07 1 97.94 92 LYS A CA 1
ATOM 735 C C . LYS A 1 92 ? -3.596 17.328 0.514 1 97.94 92 LYS A C 1
ATOM 737 O O . LYS A 1 92 ? -2.736 17.922 1.172 1 97.94 92 LYS A O 1
ATOM 742 N N . LYS A 1 93 ? -3.395 16.766 -0.631 1 97.38 93 LYS A N 1
ATOM 743 C CA . LYS A 1 93 ? -2.129 16.859 -1.353 1 97.38 93 LYS A CA 1
ATOM 744 C C . LYS A 1 93 ? -0.963 16.422 -0.467 1 97.38 93 LYS A C 1
ATOM 746 O O . LYS A 1 93 ? 0.059 17.109 -0.396 1 97.38 93 LYS A O 1
ATOM 751 N N . VAL A 1 94 ? -1.228 15.383 0.267 1 98.12 94 VAL A N 1
ATOM 752 C CA . VAL A 1 94 ? -0.203 14.844 1.151 1 98.12 94 VAL A CA 1
ATOM 753 C C . VAL A 1 94 ? 0.939 14.258 0.321 1 98.12 94 VAL A C 1
ATOM 755 O O . VAL A 1 94 ? 0.702 13.578 -0.682 1 98.12 94 VAL A O 1
ATOM 758 N N . THR A 1 95 ? 2.123 14.547 0.682 1 97.38 95 THR A N 1
ATOM 759 C CA . THR A 1 95 ? 3.289 13.906 0.082 1 97.38 95 THR A CA 1
ATOM 760 C C . THR A 1 95 ? 4.168 13.273 1.155 1 97.38 95 THR A C 1
ATOM 762 O O . THR A 1 95 ? 4.141 13.688 2.316 1 97.38 95 THR A O 1
ATOM 765 N N . GLY A 1 96 ? 4.852 12.25 0.818 1 97.25 96 GLY A N 1
ATOM 766 C CA . GLY A 1 96 ? 5.82 11.633 1.71 1 97.25 96 GLY A CA 1
ATOM 767 C C . GLY A 1 96 ? 5.207 10.602 2.641 1 97.25 96 GLY A C 1
ATOM 768 O O . GLY A 1 96 ? 5.793 10.258 3.668 1 97.25 96 GLY A O 1
ATOM 769 N N . VAL A 1 97 ? 4.023 10.203 2.406 1 97.56 97 VAL A N 1
ATOM 770 C CA . VAL A 1 97 ? 3.359 9.195 3.229 1 97.56 97 VAL A CA 1
ATOM 771 C C . VAL A 1 97 ? 2.93 8.016 2.355 1 97.56 97 VAL A C 1
ATOM 773 O O . VAL A 1 97 ? 2.18 8.188 1.393 1 97.56 97 VAL A O 1
ATOM 776 N N . LYS A 1 98 ? 3.391 6.852 2.67 1 94.94 98 LYS A N 1
ATOM 777 C CA . LYS A 1 98 ? 3.105 5.637 1.913 1 94.94 98 LYS A CA 1
ATOM 778 C C . LYS A 1 98 ? 2.414 4.594 2.787 1 94.94 98 LYS A C 1
ATOM 780 O O . LYS A 1 98 ? 2.715 4.473 3.977 1 94.94 98 LYS A O 1
ATOM 785 N N . ILE A 1 99 ? 1.489 3.926 2.203 1 94.19 99 ILE A N 1
ATOM 786 C CA . ILE A 1 99 ? 0.747 2.857 2.863 1 94.19 99 ILE A CA 1
ATOM 787 C C . ILE A 1 99 ? 1.065 1.52 2.201 1 94.19 99 ILE A C 1
ATOM 789 O O . ILE A 1 99 ? 1.022 1.402 0.974 1 94.19 99 ILE A O 1
ATOM 793 N N . GLU A 1 100 ? 1.415 0.654 2.98 1 90.44 100 GLU A N 1
ATOM 794 C CA . GLU A 1 100 ? 1.682 -0.695 2.494 1 90.44 100 GLU A CA 1
ATOM 795 C C . GLU A 1 100 ? 0.502 -1.624 2.768 1 90.44 100 GLU A C 1
ATOM 797 O O . GLU A 1 100 ? 0.033 -1.722 3.902 1 90.44 100 GLU A O 1
ATOM 802 N N . VAL A 1 101 ? 0.02 -2.309 1.737 1 92.25 101 VAL A N 1
ATOM 803 C CA . VAL A 1 101 ? -1.042 -3.297 1.896 1 92.25 101 VAL A CA 1
ATOM 804 C C . VAL A 1 101 ? -0.617 -4.621 1.262 1 92.25 101 VAL A C 1
ATOM 806 O O . VAL A 1 101 ? 0.267 -4.645 0.401 1 92.25 101 VAL A O 1
ATOM 809 N N . SER A 1 102 ? -1.237 -5.664 1.765 1 93.75 102 SER A N 1
ATOM 810 C CA . SER A 1 102 ? -0.925 -6.98 1.218 1 93.75 102 SER A CA 1
ATOM 811 C C . SER A 1 102 ? -1.94 -7.391 0.156 1 93.75 102 SER A C 1
ATOM 813 O O . SER A 1 102 ? -3.148 -7.25 0.358 1 93.75 102 SER A O 1
ATOM 815 N N . LEU A 1 103 ? -1.442 -7.883 -0.955 1 96.19 103 LEU A N 1
ATOM 816 C CA . LEU A 1 103 ? -2.309 -8.516 -1.944 1 96.19 103 LEU A CA 1
ATOM 817 C C . LEU A 1 103 ? -2.803 -9.875 -1.449 1 96.19 103 LEU A C 1
ATOM 819 O O . LEU A 1 103 ? -2.004 -10.703 -1.012 1 96.19 103 LEU A O 1
ATOM 823 N N . VAL A 1 104 ? -4.137 -10.141 -1.587 1 96.94 104 VAL A N 1
ATOM 824 C CA . VAL A 1 104 ? -4.605 -11.414 -1.058 1 96.94 104 VAL A CA 1
ATOM 825 C C . VAL A 1 104 ? -5.414 -12.148 -2.125 1 96.94 104 VAL A C 1
ATOM 827 O O . VAL A 1 104 ? -5.617 -13.359 -2.031 1 96.94 104 VAL A O 1
ATOM 830 N N . GLU A 1 105 ? -5.965 -11.391 -3.129 1 97.69 105 GLU A N 1
ATOM 831 C CA . GLU A 1 105 ? -6.789 -12.016 -4.156 1 97.69 105 GLU A CA 1
ATOM 832 C C . GLU A 1 105 ? -6.59 -11.344 -5.512 1 97.69 105 GLU A C 1
ATOM 834 O O . GLU A 1 105 ? -6.438 -10.125 -5.586 1 97.69 105 GLU A O 1
ATOM 839 N N . VAL A 1 106 ? -6.582 -12.156 -6.57 1 97 106 VAL A N 1
ATOM 840 C CA . VAL A 1 106 ? -6.66 -11.711 -7.961 1 97 106 VAL A CA 1
ATOM 841 C C . VAL A 1 106 ? -7.773 -12.469 -8.68 1 97 106 VAL A C 1
ATOM 843 O O . VAL A 1 106 ? -7.871 -13.695 -8.57 1 97 106 VAL A O 1
ATOM 846 N N . HIS A 1 107 ? -8.547 -11.734 -9.406 1 96.25 107 HIS A N 1
ATOM 847 C CA . HIS A 1 107 ? -9.625 -12.383 -10.156 1 96.25 107 HIS A CA 1
ATOM 848 C C . HIS A 1 107 ? -9.773 -11.781 -11.547 1 96.25 107 HIS A C 1
ATOM 850 O O . HIS A 1 107 ? -9.742 -10.555 -11.703 1 96.25 107 HIS A O 1
ATOM 856 N N . VAL A 1 108 ? -9.891 -12.695 -12.5 1 94.56 108 VAL A N 1
ATOM 857 C CA . VAL A 1 108 ? -10.258 -12.273 -13.844 1 94.56 108 VAL A CA 1
ATOM 858 C C . VAL A 1 108 ? -11.781 -12.203 -13.969 1 94.56 108 VAL A C 1
ATOM 860 O O . VAL A 1 108 ? -12.484 -13.141 -13.578 1 94.56 108 VAL A O 1
ATOM 863 N N . ASP A 1 109 ? -12.234 -11.078 -14.422 1 86.06 109 ASP A N 1
ATOM 864 C CA . ASP A 1 109 ? -13.68 -10.875 -14.562 1 86.06 109 ASP A CA 1
ATOM 865 C C . ASP A 1 109 ? -14.242 -11.75 -15.68 1 86.06 109 ASP A C 1
ATOM 867 O O . ASP A 1 109 ? -13.805 -11.664 -16.828 1 86.06 109 ASP A O 1
ATOM 871 N N . GLU A 1 110 ? -15.156 -12.586 -15.344 1 79.06 110 GLU A N 1
ATOM 872 C CA . GLU A 1 110 ? -15.758 -13.508 -16.297 1 79.06 110 GLU A CA 1
ATOM 873 C C . GLU A 1 110 ? -16.516 -12.766 -17.391 1 79.06 110 GLU A C 1
ATOM 875 O O . GLU A 1 110 ? -16.562 -13.203 -18.531 1 79.06 110 GLU A O 1
ATOM 880 N N . SER A 1 111 ? -17.125 -11.688 -16.938 1 78.62 111 SER A N 1
ATOM 881 C CA . SER A 1 111 ? -17.953 -10.914 -17.859 1 78.62 111 SER A CA 1
ATOM 882 C C . SER A 1 111 ? -17.109 -10.078 -18.812 1 78.62 111 SER A C 1
ATOM 884 O O . SER A 1 111 ? -17.578 -9.625 -19.844 1 78.62 111 SER A O 1
ATOM 886 N N . SER A 1 112 ? -15.914 -9.781 -18.547 1 72.5 112 SER A N 1
ATOM 887 C CA . SER A 1 112 ? -14.922 -9.062 -19.344 1 72.5 112 SER A CA 1
ATOM 888 C C . SER A 1 112 ? -13.523 -9.625 -19.109 1 72.5 112 SER A C 1
ATOM 890 O O . SER A 1 112 ? -12.797 -9.164 -18.234 1 72.5 112 SER A O 1
ATOM 892 N N . ALA A 1 113 ? -13.148 -10.594 -19.891 1 70.88 113 ALA A N 1
ATOM 893 C CA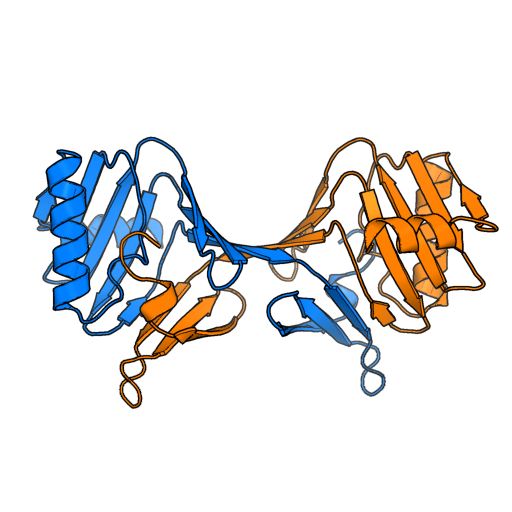 . ALA A 1 113 ? -11.93 -11.367 -19.688 1 70.88 113 ALA A CA 1
ATOM 894 C C . ALA A 1 113 ? -10.695 -10.469 -19.797 1 70.88 113 ALA A C 1
ATOM 896 O O . ALA A 1 113 ? -9.594 -10.875 -19.391 1 70.88 113 ALA A O 1
ATOM 897 N N . ASP A 1 114 ? -11.008 -9.258 -20.031 1 88.12 114 ASP A N 1
ATOM 898 C CA . ASP A 1 114 ? -9.875 -8.359 -20.219 1 88.12 114 ASP A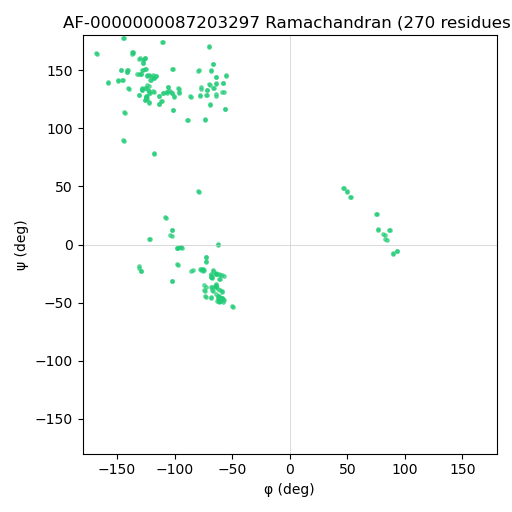 CA 1
ATOM 899 C C . ASP A 1 114 ? -9.656 -7.5 -18.969 1 88.12 114 ASP A C 1
ATOM 901 O O . ASP A 1 114 ? -8.812 -6.605 -18.969 1 88.12 114 ASP A O 1
ATOM 905 N N . LYS A 1 115 ? -10.406 -7.875 -17.969 1 94.88 115 LYS A N 1
ATOM 906 C CA . LYS A 1 115 ? -10.234 -7.113 -16.734 1 94.88 115 LYS A CA 1
ATOM 907 C C . LYS A 1 115 ? -9.734 -8.008 -15.602 1 94.88 115 LYS A C 1
ATOM 909 O O . LYS A 1 115 ? -10.148 -9.164 -15.492 1 94.88 115 LYS A O 1
ATOM 914 N N . VAL A 1 116 ? -8.891 -7.445 -14.789 1 96 116 VAL A N 1
ATOM 915 C CA . VAL A 1 116 ? -8.328 -8.125 -13.625 1 96 116 VAL A CA 1
ATOM 916 C C . VAL A 1 116 ? -8.602 -7.301 -12.367 1 96 116 VAL A C 1
ATOM 918 O O . VAL A 1 116 ? -8.305 -6.105 -12.32 1 96 116 VAL A O 1
ATOM 921 N N . THR A 1 117 ? -9.195 -7.91 -11.398 1 95.75 117 THR A N 1
ATOM 922 C CA . THR A 1 117 ? -9.438 -7.266 -10.117 1 95.75 117 THR A CA 1
ATOM 923 C C . THR A 1 117 ? -8.484 -7.809 -9.055 1 95.75 117 THR A C 1
ATOM 925 O O . THR A 1 117 ? -8.289 -9.023 -8.945 1 95.75 117 THR A O 1
ATOM 928 N N . ILE A 1 118 ? -7.926 -6.875 -8.273 1 95.69 118 ILE A N 1
ATOM 929 C CA . ILE A 1 118 ? -7.062 -7.246 -7.16 1 95.69 118 ILE A CA 1
ATOM 930 C C . ILE A 1 118 ? -7.703 -6.805 -5.848 1 95.69 118 ILE A C 1
ATOM 932 O O . ILE A 1 118 ? -8.336 -5.746 -5.781 1 95.69 118 ILE A O 1
ATOM 936 N N . LYS A 1 119 ? -7.508 -7.582 -4.848 1 94.44 119 LYS A N 1
ATOM 937 C CA . LYS A 1 119 ? -8.016 -7.27 -3.518 1 94.44 119 LYS A CA 1
ATOM 938 C C . LYS A 1 119 ? -6.918 -7.383 -2.467 1 94.44 119 LYS A C 1
ATOM 940 O O . LYS A 1 119 ? -6.035 -8.242 -2.572 1 94.44 119 LYS A O 1
ATOM 945 N N . THR A 1 120 ? -7.027 -6.551 -1.494 1 93.94 120 THR A N 1
ATOM 946 C CA . THR A 1 120 ? -6.02 -6.5 -0.444 1 93.94 120 THR A CA 1
ATOM 947 C C . THR A 1 120 ? -6.578 -7.035 0.872 1 93.94 120 THR A C 1
ATOM 949 O O . THR A 1 120 ? -7.773 -7.309 0.978 1 93.94 120 THR A O 1
ATOM 952 N N . ASP A 1 121 ? -5.652 -7.129 1.864 1 90.31 121 ASP A N 1
ATOM 953 C CA . ASP A 1 121 ? -5.996 -7.668 3.178 1 90.31 121 ASP A CA 1
ATOM 954 C C . ASP A 1 121 ? -6.852 -6.684 3.971 1 90.31 121 ASP A C 1
ATOM 956 O O . ASP A 1 121 ? -7.469 -7.055 4.969 1 90.31 121 ASP A O 1
ATOM 960 N N . THR A 1 122 ? -6.977 -5.426 3.49 1 83.81 122 THR A N 1
ATOM 961 C CA . THR A 1 122 ? -7.805 -4.418 4.141 1 83.81 122 THR A CA 1
ATOM 962 C C . THR A 1 122 ? -9.172 -4.328 3.469 1 83.81 122 THR A C 1
ATOM 964 O O . THR A 1 122 ? -10.008 -3.508 3.859 1 83.81 122 THR A O 1
ATOM 967 N N . GLY A 1 123 ? -9.344 -5.113 2.402 1 85.06 123 GLY A N 1
ATOM 968 C CA . GLY A 1 123 ? -10.609 -5.105 1.683 1 85.06 123 GLY A CA 1
ATOM 969 C C . GLY A 1 123 ? -10.617 -4.137 0.513 1 85.06 123 GLY A C 1
ATOM 970 O O . GLY A 1 123 ? -11.602 -4.066 -0.229 1 85.06 123 GLY A O 1
ATOM 971 N N . LEU A 1 124 ? -9.57 -3.383 0.378 1 87.38 124 LEU A N 1
ATOM 972 C CA . LEU A 1 124 ? -9.453 -2.508 -0.784 1 87.38 124 LEU A CA 1
ATOM 973 C C . LEU A 1 124 ? -9.367 -3.324 -2.07 1 87.38 124 LEU A C 1
ATOM 975 O O . LEU A 1 124 ? -8.82 -4.43 -2.074 1 87.38 124 LEU A O 1
ATOM 979 N N . SER A 1 125 ? -9.969 -2.781 -3.078 1 91.69 125 SER A N 1
ATOM 980 C CA . SER A 1 125 ? -9.977 -3.463 -4.371 1 91.69 125 SER A CA 1
ATOM 981 C C . SER A 1 125 ? -9.812 -2.471 -5.516 1 91.69 125 SER A C 1
ATOM 983 O O . SER A 1 125 ? -10.219 -1.312 -5.406 1 91.69 125 SER A O 1
ATOM 985 N N . ASP A 1 126 ? -9.203 -2.99 -6.594 1 91.19 126 ASP A N 1
ATOM 986 C CA . ASP A 1 126 ? -9.016 -2.217 -7.816 1 91.19 126 ASP A CA 1
ATOM 987 C C . ASP A 1 126 ? -9.094 -3.113 -9.047 1 91.19 126 ASP A C 1
ATOM 989 O O . ASP A 1 126 ? -8.844 -4.32 -8.961 1 91.19 126 ASP A O 1
ATOM 993 N N . THR A 1 127 ? -9.531 -2.537 -10.094 1 93.19 127 THR A N 1
ATOM 994 C CA . THR A 1 127 ? -9.68 -3.281 -11.336 1 93.19 127 THR A CA 1
ATOM 995 C C . THR A 1 127 ? -8.922 -2.6 -12.469 1 93.19 127 THR A C 1
ATOM 997 O O . THR A 1 127 ? -8.969 -1.375 -12.609 1 93.19 127 THR A O 1
ATOM 1000 N N . HIS A 1 128 ? -8.211 -3.43 -13.195 1 93.81 128 HIS A N 1
ATOM 1001 C CA . HIS A 1 128 ? -7.41 -2.934 -14.312 1 93.81 128 HIS A CA 1
ATOM 1002 C C . HIS A 1 128 ? -7.562 -3.826 -15.539 1 93.81 128 HIS A C 1
ATOM 1004 O O . HIS A 1 128 ? -8.047 -4.953 -15.438 1 93.81 128 HIS A O 1
ATOM 1010 N N . ASP A 1 129 ? -7.098 -3.244 -16.688 1 94.25 129 ASP A N 1
ATOM 1011 C CA . ASP A 1 129 ? -6.953 -4.078 -17.875 1 94.25 129 ASP A CA 1
ATOM 1012 C C . ASP A 1 129 ? -5.895 -5.16 -17.656 1 94.25 129 ASP A C 1
ATOM 1014 O O . ASP A 1 129 ? -4.832 -4.891 -17.094 1 94.25 129 ASP A O 1
ATOM 1018 N N . ALA A 1 130 ? -6.238 -6.367 -18.156 1 93.62 130 ALA A N 1
ATOM 1019 C CA . ALA A 1 130 ? -5.301 -7.48 -18.016 1 93.62 130 ALA A CA 1
ATOM 1020 C C . ALA A 1 130 ? -3.963 -7.156 -18.672 1 93.62 130 ALA A C 1
ATOM 1022 O O . ALA A 1 130 ? -2.916 -7.637 -18.234 1 93.62 130 ALA A O 1
ATOM 1023 N N . ALA A 1 131 ? -3.996 -6.316 -19.625 1 92.31 131 ALA A N 1
ATOM 1024 C CA . ALA A 1 131 ? -2.814 -5.969 -20.406 1 92.31 131 ALA A CA 1
ATOM 1025 C C . ALA A 1 131 ? -1.761 -5.289 -19.531 1 92.31 131 ALA A C 1
ATOM 1027 O O . ALA A 1 131 ? -0.568 -5.328 -19.859 1 92.31 131 ALA A O 1
ATOM 1028 N N . VAL A 1 132 ? -2.164 -4.668 -18.469 1 94.12 132 VAL A N 1
ATOM 1029 C CA . VAL A 1 132 ? -1.23 -3.973 -17.594 1 94.12 132 VAL A CA 1
ATOM 1030 C C . VAL A 1 132 ? -0.31 -4.984 -16.906 1 94.12 132 VAL A C 1
ATOM 1032 O O . VAL A 1 132 ? 0.797 -4.637 -16.484 1 94.12 132 VAL A O 1
ATOM 1035 N N . PHE A 1 133 ? -0.756 -6.254 -16.828 1 95.25 133 PHE A N 1
ATOM 1036 C CA . PHE A 1 133 ? 0.004 -7.316 -16.188 1 95.25 133 PHE A CA 1
ATOM 1037 C C . PHE A 1 133 ? 0.566 -8.289 -17.219 1 95.25 133 PHE A C 1
ATOM 1039 O O . PHE A 1 133 ? 0.714 -9.477 -16.938 1 95.25 133 PHE A O 1
ATOM 1046 N N . ALA A 1 134 ? 0.731 -7.836 -18.438 1 92.75 134 ALA A N 1
ATOM 1047 C CA . ALA A 1 134 ? 1.296 -8.672 -19.484 1 92.75 134 ALA A CA 1
ATOM 1048 C C . ALA A 1 134 ? 2.762 -8.992 -19.203 1 92.75 134 ALA A C 1
ATOM 1050 O O . ALA A 1 134 ? 3.439 -8.25 -18.484 1 92.75 134 ALA A O 1
ATOM 1051 N N . LEU A 1 135 ? 3.178 -10.117 -19.797 1 91.62 135 LEU A N 1
ATOM 1052 C CA . LEU A 1 135 ? 4.582 -10.5 -19.672 1 91.62 135 LEU A CA 1
ATOM 1053 C C . LEU A 1 135 ? 5.488 -9.406 -20.219 1 91.62 135 LEU A C 1
ATOM 1055 O O . LEU A 1 135 ? 5.242 -8.875 -21.312 1 91.62 135 LEU A O 1
ATOM 1059 N N . GLY A 1 136 ? 6.5 -9.031 -19.469 1 85.62 136 GLY A N 1
ATOM 1060 C CA . GLY A 1 136 ? 7.469 -8.047 -19.938 1 85.62 136 GLY A CA 1
ATOM 1061 C C . GLY A 1 136 ? 7.082 -6.621 -19.594 1 85.62 136 GLY A C 1
ATOM 1062 O O . GLY A 1 136 ? 7.855 -5.691 -19.844 1 85.62 136 GLY A O 1
ATOM 1063 N N . GLU A 1 137 ? 5.934 -6.402 -19.094 1 82 137 GLU A N 1
ATOM 1064 C CA . GLU A 1 137 ? 5.555 -5.062 -18.656 1 82 137 GLU A CA 1
ATOM 1065 C C . GLU A 1 137 ? 6.359 -4.629 -17.438 1 82 137 GLU A C 1
ATOM 1067 O O . GLU A 1 137 ? 6.75 -5.461 -16.609 1 82 137 GLU A O 1
ATOM 1072 N N . MET B 1 1 ? -0.886 -22.219 13.445 1 30.61 1 MET B N 1
ATOM 1073 C CA . MET B 1 1 ? -1.822 -23.094 12.742 1 30.61 1 MET B CA 1
ATOM 1074 C C . MET B 1 1 ? -1.777 -22.844 11.234 1 30.61 1 MET B C 1
ATOM 1076 O O . MET B 1 1 ? -2.246 -23.672 10.453 1 30.61 1 MET B O 1
ATOM 1080 N N . ALA B 1 2 ? -1.795 -21.438 10.883 1 41.78 2 ALA B N 1
ATOM 1081 C CA . ALA B 1 2 ? -1.835 -21.078 9.469 1 41.78 2 ALA B CA 1
ATOM 1082 C C . ALA B 1 2 ? -0.666 -21.688 8.711 1 41.78 2 ALA B C 1
ATOM 1084 O O . ALA B 1 2 ? -0.833 -22.172 7.586 1 41.78 2 ALA B O 1
ATOM 1085 N N . SER B 1 3 ? 0.479 -21.562 9.227 1 45.78 3 SER B N 1
ATOM 1086 C CA . SER B 1 3 ? 1.713 -22.047 8.617 1 45.78 3 SER B CA 1
ATOM 1087 C C . SER B 1 3 ? 1.677 -23.562 8.422 1 45.78 3 SER B C 1
ATOM 1089 O O . SER B 1 3 ? 2.244 -24.078 7.457 1 45.78 3 SER B O 1
ATOM 1091 N N . GLN B 1 4 ? 1.129 -24.156 9.383 1 47.06 4 GLN B N 1
ATOM 1092 C CA . GLN B 1 4 ? 1.124 -25.609 9.305 1 47.06 4 GLN B CA 1
ATOM 1093 C C . GLN B 1 4 ? 0.306 -26.094 8.109 1 47.06 4 GLN B C 1
ATOM 1095 O O . GLN B 1 4 ? 0.651 -27.094 7.484 1 47.06 4 GLN B O 1
ATOM 1100 N N . LEU B 1 5 ? -0.727 -25.359 7.871 1 53.25 5 LEU B N 1
ATOM 1101 C CA . LEU B 1 5 ? -1.611 -25.828 6.805 1 53.25 5 LEU B CA 1
ATOM 1102 C C . LEU B 1 5 ? -0.934 -25.719 5.445 1 53.25 5 LEU B C 1
ATOM 1104 O O . LEU B 1 5 ? -1.107 -26.578 4.582 1 53.25 5 LEU B O 1
ATOM 1108 N N . VAL B 1 6 ? 0.027 -24.766 5.383 1 59.84 6 VAL B N 1
ATOM 1109 C CA . VAL B 1 6 ? 0.7 -24.547 4.105 1 59.84 6 VAL B CA 1
ATOM 1110 C C . VAL B 1 6 ? 1.642 -25.719 3.816 1 59.84 6 VAL B C 1
ATOM 1112 O O . VAL B 1 6 ? 1.717 -26.188 2.682 1 59.84 6 VAL B O 1
ATOM 1115 N N . GLU B 1 7 ? 2.266 -26.234 4.887 1 63.28 7 GLU B N 1
ATOM 1116 C CA . GLU B 1 7 ? 3.238 -27.297 4.699 1 63.28 7 GLU B CA 1
ATOM 1117 C C . GLU B 1 7 ? 2.561 -28.594 4.227 1 63.28 7 GLU B C 1
ATOM 1119 O O . GLU B 1 7 ? 3.133 -29.344 3.439 1 63.28 7 GLU B O 1
ATOM 1124 N N . SER B 1 8 ? 1.351 -28.641 4.645 1 77.06 8 SER B N 1
ATOM 1125 C CA . SER B 1 8 ? 0.614 -29.844 4.289 1 77.06 8 SER B CA 1
ATOM 1126 C C . SER B 1 8 ? 0.263 -29.859 2.805 1 77.06 8 SER B C 1
ATOM 1128 O O . SER B 1 8 ? 0.171 -30.922 2.193 1 77.06 8 SER B O 1
ATOM 1130 N N . HIS B 1 9 ? 0.368 -28.781 2.084 1 88.81 9 HIS B N 1
ATOM 1131 C CA . HIS B 1 9 ? -0.046 -28.75 0.685 1 88.81 9 HIS B CA 1
ATOM 1132 C C . HIS B 1 9 ? 1.145 -28.953 -0.246 1 88.81 9 HIS B C 1
ATOM 1134 O O . HIS B 1 9 ? 0.974 -29.078 -1.461 1 88.81 9 HIS B O 1
ATOM 1140 N N . ARG B 1 10 ? 2.279 -29.062 0.274 1 92.5 10 ARG B N 1
ATOM 1141 C CA . ARG B 1 10 ? 3.473 -29.234 -0.548 1 92.5 10 ARG B CA 1
ATOM 1142 C C . ARG B 1 10 ? 3.682 -30.703 -0.912 1 92.5 10 ARG B C 1
ATOM 1144 O O . ARG B 1 10 ? 4.332 -31.016 -1.911 1 92.5 10 ARG B O 1
ATOM 1151 N N . ALA B 1 11 ? 3.076 -31.484 -0.077 1 90.38 11 ALA B N 1
ATOM 1152 C CA . ALA B 1 11 ? 3.205 -32.906 -0.349 1 90.38 11 ALA B CA 1
ATOM 1153 C C . ALA B 1 11 ? 2.543 -33.281 -1.675 1 90.38 11 ALA B C 1
ATOM 1155 O O . ALA B 1 11 ? 1.403 -32.875 -1.937 1 90.38 11 ALA B O 1
ATOM 1156 N N . GLY B 1 12 ? 3.287 -34.031 -2.572 1 92.56 12 GLY B N 1
ATOM 1157 C CA . GLY B 1 12 ? 2.73 -34.469 -3.838 1 92.56 12 GLY B CA 1
ATOM 1158 C C . GLY B 1 12 ? 2.785 -33.406 -4.922 1 92.56 12 GLY B C 1
ATOM 1159 O O . GLY B 1 12 ? 2.305 -33.625 -6.035 1 92.56 12 GLY B O 1
ATOM 1160 N N . ALA B 1 13 ? 3.385 -32.344 -4.578 1 95.5 13 ALA B N 1
ATOM 1161 C CA . ALA B 1 13 ? 3.469 -31.234 -5.547 1 95.5 13 ALA B CA 1
ATOM 1162 C C . ALA B 1 13 ? 4.574 -31.5 -6.566 1 95.5 13 ALA B C 1
ATOM 1164 O O . ALA B 1 13 ? 5.527 -32.219 -6.285 1 95.5 13 ALA B O 1
ATOM 1165 N N . GLU B 1 14 ? 4.359 -30.984 -7.789 1 96.62 14 GLU B N 1
ATOM 1166 C CA . GLU B 1 14 ? 5.457 -30.844 -8.742 1 96.62 14 GLU B CA 1
ATOM 1167 C C . GLU B 1 14 ? 6.406 -29.719 -8.328 1 96.62 14 GLU B C 1
ATOM 1169 O O . GLU B 1 14 ? 5.965 -28.594 -8.031 1 96.62 14 GLU B O 1
ATOM 1174 N N . VAL B 1 15 ? 7.73 -30.016 -8.273 1 97.12 15 VAL B N 1
ATOM 1175 C CA . VAL B 1 15 ? 8.711 -29.031 -7.855 1 97.12 15 VAL B CA 1
ATOM 1176 C C . VAL B 1 15 ? 9.781 -28.875 -8.938 1 97.12 15 VAL B C 1
ATOM 1178 O O . VAL B 1 15 ? 10.328 -29.859 -9.422 1 97.12 15 VAL B O 1
ATOM 1181 N N . LEU B 1 16 ? 9.945 -27.641 -9.281 1 96.69 16 LEU B N 1
ATOM 1182 C CA . LEU B 1 16 ? 10.977 -27.297 -10.266 1 96.69 16 LEU B CA 1
ATOM 1183 C C . LEU B 1 16 ? 12.016 -26.359 -9.648 1 96.69 16 LEU B C 1
ATOM 1185 O O . LEU B 1 16 ? 11.68 -25.469 -8.867 1 96.69 16 LEU B O 1
ATOM 1189 N N . ARG B 1 17 ? 13.398 -26.359 -9.961 1 94.62 17 ARG B N 1
ATOM 1190 C CA . ARG B 1 17 ? 14.43 -25.578 -9.289 1 94.62 17 ARG B CA 1
ATOM 1191 C C . ARG B 1 17 ? 15.312 -24.844 -10.305 1 94.62 17 ARG B C 1
ATOM 1193 O O . ARG B 1 17 ? 15.969 -23.859 -9.969 1 94.62 17 ARG B O 1
ATOM 1200 N N . GLU B 1 18 ? 15.438 -25.109 -11.422 1 89 18 GLU B N 1
ATOM 1201 C CA . GLU B 1 18 ? 16.25 -24.359 -12.383 1 89 18 GLU B CA 1
ATOM 1202 C C . GLU B 1 18 ? 15.523 -23.094 -12.836 1 89 18 GLU B C 1
ATOM 1204 O O . GLU B 1 18 ? 14.352 -23.141 -13.211 1 89 18 GLU B O 1
ATOM 1209 N N . HIS B 1 19 ? 16.266 -22 -12.719 1 88.12 19 HIS B N 1
ATOM 1210 C CA . HIS B 1 19 ? 15.664 -20.672 -12.891 1 88.12 19 HIS B CA 1
ATOM 1211 C C . HIS B 1 19 ? 14.852 -20.594 -14.172 1 88.12 19 HIS B C 1
ATOM 1213 O O . HIS B 1 19 ? 13.664 -20.25 -14.141 1 88.12 19 HIS B O 1
ATOM 1219 N N . ASP B 1 20 ? 15.469 -20.969 -15.328 1 91.31 20 ASP B N 1
ATOM 1220 C CA . ASP B 1 20 ? 14.805 -20.828 -16.625 1 91.31 20 ASP B CA 1
ATOM 1221 C C . ASP B 1 20 ? 13.57 -21.719 -16.703 1 91.31 20 ASP B C 1
ATOM 1223 O O . ASP B 1 20 ? 12.547 -21.312 -17.266 1 91.31 20 ASP B O 1
ATOM 1227 N N . VAL B 1 21 ? 13.656 -22.812 -16.109 1 93.62 21 VAL B N 1
ATOM 1228 C CA . VAL B 1 21 ? 12.547 -23.766 -16.125 1 93.62 21 VAL B CA 1
ATOM 1229 C C . VAL B 1 21 ? 11.422 -23.266 -15.219 1 93.62 21 VAL B C 1
ATOM 1231 O O . VAL B 1 21 ? 10.25 -23.328 -15.586 1 93.62 21 VAL B O 1
ATOM 1234 N N . CYS B 1 22 ? 11.82 -22.734 -14.141 1 94.81 22 CYS B N 1
ATOM 1235 C CA . CYS B 1 22 ? 10.844 -22.203 -13.195 1 94.81 22 CYS B CA 1
ATOM 1236 C C . CYS B 1 22 ? 10.031 -21.094 -13.828 1 94.81 22 CYS B C 1
ATOM 1238 O O . CYS B 1 22 ? 8.797 -21.078 -13.75 1 94.81 22 CYS B O 1
ATOM 1240 N N . LYS B 1 23 ? 10.695 -20.188 -14.445 1 93.56 23 LYS B N 1
ATOM 1241 C CA . LYS B 1 23 ? 10.031 -19.047 -15.078 1 93.56 23 LYS B CA 1
ATOM 1242 C C . LYS B 1 23 ? 9.078 -19.516 -16.172 1 93.56 23 LYS B C 1
ATOM 1244 O O . LYS B 1 23 ? 7.926 -19.078 -16.219 1 93.56 23 LYS B O 1
ATOM 1249 N N . LYS B 1 24 ? 9.57 -20.359 -17.031 1 94.62 24 LYS B N 1
ATOM 1250 C CA . LYS B 1 24 ? 8.773 -20.859 -18.141 1 94.62 24 LYS B CA 1
ATOM 1251 C C . LYS B 1 24 ? 7.52 -21.578 -17.641 1 94.62 24 LYS B C 1
ATOM 1253 O O . LYS B 1 24 ? 6.418 -21.328 -18.125 1 94.62 24 LYS B O 1
ATOM 1258 N N . LYS B 1 25 ? 7.656 -22.422 -16.672 1 94.5 25 LYS B N 1
ATOM 1259 C CA . LYS B 1 25 ? 6.535 -23.203 -16.141 1 94.5 25 LYS B CA 1
ATOM 1260 C C . LYS B 1 25 ? 5.516 -22.297 -15.453 1 94.5 25 LYS B C 1
ATOM 1262 O O . LYS B 1 25 ? 4.309 -22.531 -15.547 1 94.5 25 LYS B O 1
ATOM 1267 N N . THR B 1 26 ? 5.996 -21.328 -14.742 1 95.25 26 THR B N 1
ATOM 1268 C CA . THR B 1 26 ? 5.105 -20.375 -14.078 1 95.25 26 THR B CA 1
ATOM 1269 C C . THR B 1 26 ? 4.238 -19.656 -15.102 1 95.25 26 THR B C 1
ATOM 1271 O O . THR B 1 26 ? 3.02 -19.562 -14.945 1 95.25 26 THR B O 1
ATOM 1274 N N . VAL B 1 27 ? 4.852 -19.219 -16.141 1 95.88 27 VAL B N 1
ATOM 1275 C CA . VAL B 1 27 ? 4.137 -18.516 -17.203 1 95.88 27 VAL B CA 1
ATOM 1276 C C . VAL B 1 27 ? 3.107 -19.438 -17.844 1 95.88 27 VAL B C 1
ATOM 1278 O O . VAL B 1 27 ? 1.968 -19.031 -18.094 1 95.88 27 VAL B O 1
ATOM 1281 N N . GLU B 1 28 ? 3.484 -20.625 -18.109 1 96.81 28 GLU B N 1
ATOM 1282 C CA . GLU B 1 28 ? 2.584 -21.609 -18.703 1 96.81 28 GLU B CA 1
ATOM 1283 C C . GLU B 1 28 ? 1.388 -21.891 -17.812 1 96.81 28 GLU B C 1
ATOM 1285 O O . GLU B 1 28 ? 0.256 -22 -18.281 1 96.81 28 GLU B O 1
ATOM 1290 N N . LEU B 1 29 ? 1.69 -22.047 -16.594 1 96.81 29 LEU B N 1
ATOM 1291 C CA . LEU B 1 29 ? 0.617 -22.297 -15.633 1 96.81 29 LEU B CA 1
ATOM 1292 C C . LEU B 1 29 ? -0.384 -21.141 -15.633 1 96.81 29 LEU B C 1
ATOM 1294 O O . LEU B 1 29 ? -1.595 -21.375 -15.703 1 96.81 29 LEU B O 1
ATOM 1298 N N . LEU B 1 30 ? 0.123 -19.891 -15.547 1 96.44 30 LEU B N 1
ATOM 1299 C CA . LEU B 1 30 ? -0.741 -18.719 -15.562 1 96.44 30 LEU B CA 1
ATOM 1300 C C . LEU B 1 30 ? -1.573 -18.672 -16.844 1 96.44 30 LEU B C 1
ATOM 1302 O O . LEU B 1 30 ? -2.768 -18.375 -16.797 1 96.44 30 LEU B O 1
ATOM 1306 N N . GLU B 1 31 ? -0.991 -18.984 -17.922 1 95.31 31 GLU B N 1
ATOM 1307 C CA . GLU B 1 31 ? -1.695 -19.016 -19.203 1 95.31 31 GLU B CA 1
ATOM 1308 C C . GLU B 1 31 ? -2.824 -20.047 -19.172 1 95.31 31 GLU B C 1
ATOM 1310 O O . GLU B 1 31 ? -3.953 -19.75 -19.578 1 95.31 31 GLU B O 1
ATOM 1315 N N . ASP B 1 32 ? -2.51 -21.203 -18.719 1 96.31 32 ASP B N 1
ATOM 1316 C CA . ASP B 1 32 ? -3.479 -22.281 -18.672 1 96.31 32 ASP B CA 1
ATOM 1317 C C . ASP B 1 32 ? -4.672 -21.922 -17.797 1 96.31 32 ASP B C 1
ATOM 1319 O O . ASP B 1 32 ? -5.797 -22.359 -18.062 1 96.31 32 ASP B O 1
ATOM 1323 N N . LEU B 1 33 ? -4.438 -21.141 -16.859 1 95.12 33 LEU B N 1
ATOM 1324 C CA . LEU B 1 33 ? -5.465 -20.797 -15.891 1 95.12 33 LEU B CA 1
ATOM 1325 C C . LEU B 1 33 ? -6.195 -19.516 -16.297 1 95.12 33 LEU B C 1
ATOM 1327 O O . LEU B 1 33 ? -7.078 -19.047 -15.57 1 95.12 33 LEU B O 1
ATOM 1331 N N . GLY B 1 34 ? -5.77 -18.891 -17.391 1 93.94 34 GLY B N 1
ATOM 1332 C CA . GLY B 1 34 ? -6.402 -17.672 -17.859 1 93.94 34 GLY B CA 1
ATOM 1333 C C . GLY B 1 34 ? -6.027 -16.453 -17.031 1 93.94 34 GLY B C 1
ATOM 1334 O O . GLY B 1 34 ? -6.832 -15.523 -16.875 1 93.94 34 GLY B O 1
ATOM 1335 N N . LEU B 1 35 ? -4.863 -16.5 -16.406 1 95.06 35 LEU B N 1
ATOM 1336 C CA . LEU B 1 35 ? -4.359 -15.398 -15.602 1 95.06 35 LEU B CA 1
ATOM 1337 C C . LEU B 1 35 ? -3.299 -14.609 -16.359 1 95.06 35 LEU B C 1
ATOM 1339 O O . LEU B 1 35 ? -2.633 -15.148 -17.25 1 95.06 35 LEU B O 1
ATOM 1343 N N . PRO B 1 36 ? -3.203 -13.344 -16.047 1 94.88 36 PRO B N 1
ATOM 1344 C CA . PRO B 1 36 ? -2.152 -12.586 -16.734 1 94.88 36 PRO B CA 1
ATOM 1345 C C . PRO B 1 36 ? -0.759 -13.172 -16.5 1 94.88 36 PRO B C 1
ATOM 1347 O O . PRO B 1 36 ? -0.386 -13.453 -15.359 1 94.88 36 PRO B O 1
ATOM 1350 N N . LYS B 1 37 ? 0.016 -13.211 -17.453 1 95.44 37 LYS B N 1
ATOM 1351 C CA . LYS B 1 37 ? 1.287 -13.93 -17.438 1 95.44 37 LYS B CA 1
ATOM 1352 C C . LYS B 1 37 ? 2.348 -13.156 -16.656 1 95.44 37 LYS B C 1
ATOM 1354 O O . LYS B 1 37 ? 3.338 -13.734 -16.203 1 95.44 37 LYS B O 1
ATOM 1359 N N . GLY B 1 38 ? 2.133 -11.852 -16.531 1 95.62 38 GLY B N 1
ATOM 1360 C CA . GLY B 1 38 ? 3.168 -11.016 -15.938 1 95.62 38 GLY B CA 1
ATOM 1361 C C . GLY B 1 38 ? 2.869 -10.641 -14.5 1 95.62 38 GLY B C 1
ATOM 1362 O O . GLY B 1 38 ? 3.553 -9.797 -13.914 1 95.62 38 GLY B O 1
ATOM 1363 N N . ILE B 1 39 ? 1.928 -11.258 -13.867 1 95 39 ILE B N 1
ATOM 1364 C CA . ILE B 1 39 ? 1.496 -10.82 -12.547 1 95 39 ILE B CA 1
ATOM 1365 C C . ILE B 1 39 ? 2.537 -11.227 -11.508 1 95 39 ILE B C 1
ATOM 1367 O O . ILE B 1 39 ? 2.605 -10.641 -10.422 1 95 39 ILE B O 1
ATOM 1371 N N . PHE B 1 40 ? 3.342 -12.227 -11.82 1 95.25 40 PHE B N 1
ATOM 1372 C CA . PHE B 1 40 ? 4.441 -12.641 -10.953 1 95.25 40 PHE B CA 1
ATOM 1373 C C . PHE B 1 40 ? 5.781 -12.477 -11.656 1 95.25 40 PHE B C 1
ATOM 1375 O O . PHE B 1 40 ? 6.391 -13.461 -12.086 1 95.25 40 PHE B O 1
ATOM 1382 N N . PRO B 1 41 ? 6.266 -11.297 -11.703 1 94.62 41 PRO B N 1
ATOM 1383 C CA . PRO B 1 41 ? 7.508 -11.008 -12.422 1 94.62 41 PRO B CA 1
ATOM 1384 C C . PRO B 1 41 ? 8.75 -11.391 -11.625 1 94.62 41 PRO B C 1
ATOM 1386 O O . PRO B 1 41 ? 9.711 -10.617 -11.562 1 94.62 41 PRO B O 1
ATOM 1389 N N . MET B 1 42 ? 8.789 -12.539 -11.039 1 91 42 MET B N 1
ATOM 1390 C CA . MET B 1 42 ? 9.875 -12.977 -10.172 1 91 42 MET B CA 1
ATOM 1391 C C . MET B 1 42 ? 11.156 -13.203 -10.969 1 91 42 MET B C 1
ATOM 1393 O O . MET B 1 42 ? 11.102 -13.477 -12.172 1 91 42 MET B O 1
ATOM 1397 N N . ASP B 1 43 ? 12.211 -12.984 -10.32 1 88.88 43 ASP B N 1
ATOM 1398 C CA . ASP B 1 43 ? 13.523 -13.195 -10.914 1 88.88 43 ASP B CA 1
ATOM 1399 C C . ASP B 1 43 ? 14.375 -14.133 -10.055 1 88.88 43 ASP B C 1
ATOM 1401 O O . ASP B 1 43 ? 14.102 -14.305 -8.867 1 88.88 43 ASP B O 1
ATOM 1405 N N . ASP B 1 44 ? 15.414 -14.711 -10.703 1 91.62 44 ASP B N 1
ATOM 1406 C CA . ASP B 1 44 ? 16.344 -15.594 -10 1 91.62 44 ASP B CA 1
ATOM 1407 C C . ASP B 1 44 ? 15.594 -16.609 -9.133 1 91.62 44 ASP B C 1
ATOM 1409 O O . ASP B 1 44 ? 15.875 -16.734 -7.941 1 91.62 44 ASP B O 1
ATOM 1413 N N . MET B 1 45 ? 14.695 -17.188 -9.711 1 94.81 45 MET B N 1
ATOM 1414 C CA . MET B 1 45 ? 13.859 -18.156 -9 1 94.81 45 MET B CA 1
ATOM 1415 C C . MET B 1 45 ? 14.648 -19.406 -8.672 1 94.81 45 MET B C 1
ATOM 1417 O O . MET B 1 45 ? 15.43 -19.891 -9.5 1 94.81 45 MET B O 1
ATOM 1421 N N . GLU B 1 46 ? 14.422 -19.844 -7.516 1 96.38 46 GLU B N 1
ATOM 1422 C CA . GLU B 1 46 ? 15.125 -21.031 -7.035 1 96.38 46 GLU B CA 1
ATOM 1423 C C . GLU B 1 46 ? 14.234 -22.266 -7.086 1 96.38 46 GLU B C 1
ATOM 1425 O O . GLU B 1 46 ? 14.719 -23.391 -7.27 1 96.38 46 GLU B O 1
ATOM 1430 N N . GLU B 1 47 ? 13.008 -22.016 -6.902 1 97.12 47 GLU B N 1
ATOM 1431 C CA . GLU B 1 47 ? 12.078 -23.125 -6.824 1 97.12 47 GLU B CA 1
ATOM 1432 C C . GLU B 1 47 ? 10.648 -22.688 -7.133 1 97.12 47 GLU B C 1
ATOM 1434 O O . GLU B 1 47 ? 10.227 -21.594 -6.715 1 97.12 47 GLU B O 1
ATOM 1439 N N . VAL B 1 48 ? 9.969 -23.484 -7.848 1 97.25 48 VAL B N 1
ATOM 1440 C CA . VAL B 1 48 ? 8.523 -23.344 -8.008 1 97.25 48 VAL B CA 1
ATOM 1441 C C . VAL B 1 48 ? 7.844 -24.672 -7.703 1 97.25 48 VAL B C 1
ATOM 1443 O O . VAL B 1 48 ? 8.289 -25.734 -8.172 1 97.25 48 VAL B O 1
ATOM 1446 N N . GLY B 1 49 ? 6.844 -24.641 -6.941 1 97.19 49 GLY B N 1
ATOM 1447 C CA . GLY B 1 49 ? 6.023 -25.812 -6.664 1 97.19 49 GLY B CA 1
ATOM 1448 C C . GLY B 1 49 ? 4.555 -25.594 -6.98 1 97.19 49 GLY B C 1
ATOM 1449 O O . GLY B 1 49 ? 4.051 -24.469 -6.879 1 97.19 49 GLY B O 1
ATOM 1450 N N . TYR B 1 50 ? 3.975 -26.672 -7.422 1 97.44 50 TYR B N 1
ATOM 1451 C CA . TYR B 1 50 ? 2.557 -26.641 -7.762 1 97.44 50 TYR B CA 1
ATOM 1452 C C . TYR B 1 50 ? 1.881 -27.969 -7.398 1 97.44 50 TYR B C 1
ATOM 1454 O O . TYR B 1 50 ? 2.215 -29.016 -7.953 1 97.44 50 TYR B O 1
ATOM 1462 N N . ASN B 1 51 ? 1.014 -27.859 -6.461 1 97.44 51 ASN B N 1
ATOM 1463 C CA . ASN B 1 51 ? 0.162 -29 -6.137 1 97.44 51 ASN B CA 1
ATOM 1464 C C . ASN B 1 51 ? -1.12 -29 -6.965 1 97.44 51 ASN B C 1
ATOM 1466 O O . ASN B 1 51 ? -2.051 -28.25 -6.668 1 97.44 51 ASN B O 1
ATOM 1470 N N . HIS B 1 52 ? -1.222 -29.891 -7.918 1 95.06 52 HIS B N 1
ATOM 1471 C CA . HIS B 1 52 ? -2.334 -29.922 -8.859 1 95.06 52 HIS B CA 1
ATOM 1472 C C . HIS B 1 52 ? -3.639 -30.281 -8.164 1 95.06 52 HIS B C 1
ATOM 1474 O O . HIS B 1 52 ? -4.715 -29.844 -8.586 1 95.06 52 HIS B O 1
ATOM 1480 N N . GLN B 1 53 ? -3.471 -31 -7.148 1 94.62 53 GLN B N 1
ATOM 1481 C CA . GLN B 1 53 ? -4.664 -31.453 -6.445 1 94.62 53 GLN B CA 1
ATOM 1482 C C . GLN B 1 53 ? -5.316 -30.312 -5.664 1 94.62 53 GLN B C 1
ATOM 1484 O O . GLN B 1 53 ? -6.527 -30.125 -5.746 1 94.62 53 GLN B O 1
ATOM 1489 N N . SER B 1 54 ? -4.508 -29.547 -4.977 1 95.19 54 SER B N 1
ATOM 1490 C CA . SER B 1 54 ? -5.055 -28.516 -4.098 1 95.19 54 SER B CA 1
ATOM 1491 C C . SER B 1 54 ? -5.059 -27.156 -4.781 1 95.19 54 SER B C 1
ATOM 1493 O O . SER B 1 54 ? -5.727 -26.234 -4.316 1 95.19 54 SER B O 1
ATOM 1495 N N . GLY B 1 55 ? -4.297 -27.016 -5.824 1 96.88 55 GLY B N 1
ATOM 1496 C CA . GLY B 1 55 ? -4.141 -25.719 -6.457 1 96.88 55 GLY B CA 1
ATOM 1497 C C . GLY B 1 55 ? -3.115 -24.844 -5.766 1 96.88 55 GLY B C 1
ATOM 1498 O O . GLY B 1 55 ? -2.959 -23.672 -6.113 1 96.88 55 GLY B O 1
ATOM 1499 N N . PHE B 1 56 ? -2.41 -25.438 -4.812 1 97.94 56 PHE B N 1
ATOM 1500 C CA . PHE B 1 56 ? -1.418 -24.672 -4.059 1 97.94 56 PHE B CA 1
ATOM 1501 C C . PHE B 1 56 ? -0.153 -24.469 -4.883 1 97.94 56 PHE B C 1
ATOM 1503 O O . PHE B 1 56 ? 0.335 -25.406 -5.523 1 97.94 56 PHE B O 1
ATOM 1510 N N . VAL B 1 57 ? 0.388 -23.234 -4.883 1 97.75 57 VAL B N 1
ATOM 1511 C CA . VAL B 1 57 ? 1.614 -22.906 -5.598 1 97.75 57 VAL B CA 1
ATOM 1512 C C . VAL B 1 57 ? 2.549 -22.109 -4.684 1 97.75 57 VAL B C 1
ATOM 1514 O O . VAL B 1 57 ? 2.094 -21.422 -3.771 1 97.75 57 VAL B O 1
ATOM 1517 N N . TRP B 1 58 ? 3.83 -22.281 -4.84 1 97.31 58 TRP B N 1
ATOM 1518 C CA . TRP B 1 58 ? 4.801 -21.406 -4.188 1 97.31 58 TRP B CA 1
ATOM 1519 C C . TRP B 1 58 ? 5.977 -21.109 -5.109 1 97.31 58 TRP B C 1
ATOM 1521 O O . TRP B 1 58 ? 6.266 -21.891 -6.027 1 97.31 58 TRP B O 1
ATOM 1531 N N . ILE B 1 59 ? 6.512 -20 -4.98 1 97.19 59 ILE B N 1
ATOM 1532 C CA . ILE B 1 59 ? 7.695 -19.531 -5.699 1 97.19 59 ILE B CA 1
ATOM 1533 C C . ILE B 1 59 ? 8.758 -19.078 -4.703 1 97.19 59 ILE B C 1
ATOM 1535 O O . ILE B 1 59 ? 8.461 -18.312 -3.777 1 97.19 59 ILE B O 1
ATOM 1539 N N . LEU B 1 60 ? 9.93 -19.609 -4.852 1 97.06 60 LEU B N 1
ATOM 1540 C CA . LEU B 1 60 ? 11.086 -19.156 -4.078 1 97.06 60 LEU B CA 1
ATOM 1541 C C . LEU B 1 60 ? 12.078 -18.422 -4.965 1 97.06 60 LEU B C 1
ATOM 1543 O O . LEU B 1 60 ? 12.383 -18.875 -6.074 1 97.06 60 LEU B O 1
ATOM 1547 N N . GLN B 1 61 ? 12.469 -17.297 -4.547 1 96.94 61 GLN B N 1
ATOM 1548 C CA . GLN B 1 61 ? 13.531 -16.562 -5.227 1 96.94 61 GLN B CA 1
ATOM 1549 C C . GLN B 1 61 ? 14.594 -16.094 -4.238 1 96.94 61 GLN B C 1
ATOM 1551 O O . GLN B 1 61 ? 14.359 -16.062 -3.029 1 96.94 61 GLN B O 1
ATOM 1556 N N . LYS B 1 62 ? 15.719 -15.789 -4.703 1 95.06 62 LYS B N 1
ATOM 1557 C CA . LYS B 1 62 ? 16.875 -15.484 -3.863 1 95.06 62 LYS B CA 1
ATOM 1558 C C . LYS B 1 62 ? 16.688 -14.18 -3.102 1 95.06 62 LYS B C 1
ATOM 1560 O O . LYS B 1 62 ? 16.969 -14.102 -1.906 1 95.06 62 LYS B O 1
ATOM 1565 N N . LYS B 1 63 ? 16.219 -13.148 -3.783 1 96.38 63 LYS B N 1
ATOM 1566 C CA . LYS B 1 63 ? 16.047 -11.828 -3.199 1 96.38 63 LYS B CA 1
ATOM 1567 C C . LYS B 1 63 ? 14.641 -11.297 -3.447 1 96.38 63 LYS B C 1
ATOM 1569 O O . LYS B 1 63 ? 13.992 -11.68 -4.426 1 96.38 63 LYS B O 1
ATOM 1574 N N . LYS B 1 64 ? 14.219 -10.5 -2.518 1 96.94 64 LYS B N 1
ATOM 1575 C CA . LYS B 1 64 ? 12.969 -9.781 -2.762 1 96.94 64 LYS B CA 1
ATOM 1576 C C . LYS B 1 64 ? 13.039 -8.984 -4.062 1 96.94 64 LYS B C 1
ATOM 1578 O O . LYS B 1 64 ? 14.109 -8.508 -4.445 1 96.94 64 LYS B O 1
ATOM 1583 N N . LYS B 1 65 ? 11.922 -8.93 -4.652 1 95.88 65 LYS B N 1
ATOM 1584 C CA . LYS B 1 65 ? 11.852 -8.188 -5.906 1 95.88 65 LYS B CA 1
ATOM 1585 C C . LYS B 1 65 ? 10.805 -7.078 -5.828 1 95.88 65 LYS B C 1
ATOM 1587 O O . LYS B 1 65 ? 9.688 -7.301 -5.363 1 95.88 65 LYS B O 1
ATOM 1592 N N . GLU B 1 66 ? 11.18 -5.926 -6.195 1 94.5 66 GLU B N 1
ATOM 1593 C CA . GLU B 1 66 ? 10.234 -4.84 -6.434 1 94.5 66 GLU B CA 1
ATOM 1594 C C . GLU B 1 66 ? 9.992 -4.641 -7.926 1 94.5 66 GLU B C 1
ATOM 1596 O O . GLU B 1 66 ? 10.938 -4.641 -8.719 1 94.5 66 GLU B O 1
ATOM 1601 N N . HIS B 1 67 ? 8.758 -4.586 -8.281 1 95.69 67 HIS B N 1
ATOM 1602 C CA . HIS B 1 67 ? 8.383 -4.375 -9.672 1 95.69 67 HIS B CA 1
ATOM 1603 C C . HIS B 1 67 ? 7.344 -3.266 -9.797 1 95.69 67 HIS B C 1
ATOM 1605 O O . HIS B 1 67 ? 6.332 -3.27 -9.094 1 95.69 67 HIS B O 1
ATOM 1611 N N . THR B 1 68 ? 7.605 -2.326 -10.648 1 93.94 68 THR B N 1
ATOM 1612 C CA . THR B 1 68 ? 6.641 -1.274 -10.945 1 93.94 68 THR B CA 1
ATOM 1613 C C . THR B 1 68 ? 5.922 -1.554 -12.266 1 93.94 68 THR B C 1
ATOM 1615 O O . THR B 1 68 ? 6.559 -1.641 -13.32 1 93.94 68 THR B O 1
ATOM 1618 N N . PHE B 1 69 ? 4.605 -1.76 -12.156 1 94.31 69 PHE B N 1
ATOM 1619 C CA . PHE B 1 69 ? 3.799 -1.804 -13.367 1 94.31 69 PHE B CA 1
ATOM 1620 C C . PHE B 1 69 ? 3.621 -0.407 -13.953 1 94.31 69 PHE B C 1
ATOM 1622 O O . PHE B 1 69 ? 2.871 0.407 -13.406 1 94.31 69 PHE B O 1
ATOM 1629 N N . LYS B 1 70 ? 4.246 -0.125 -15.023 1 91.81 70 LYS B N 1
ATOM 1630 C CA . LYS B 1 70 ? 4.438 1.224 -15.547 1 91.81 70 LYS B CA 1
ATOM 1631 C C . LYS B 1 70 ? 3.113 1.827 -16.016 1 91.81 70 LYS B C 1
ATOM 1633 O O . LYS B 1 70 ? 2.879 3.025 -15.836 1 91.81 70 LYS B O 1
ATOM 1638 N N . LYS B 1 71 ? 2.309 1.004 -16.562 1 91.31 71 LYS B N 1
ATOM 1639 C CA . LYS B 1 71 ? 1.067 1.518 -17.125 1 91.31 71 LYS B CA 1
ATOM 1640 C C . LYS B 1 71 ? 0.169 2.111 -16.047 1 91.31 71 LYS B C 1
ATOM 1642 O O . LYS B 1 71 ? -0.645 2.994 -16.328 1 91.31 71 LYS B O 1
ATOM 1647 N N . ILE B 1 72 ? 0.359 1.615 -14.836 1 90.38 72 ILE B N 1
ATOM 1648 C CA . ILE B 1 72 ? -0.493 2.117 -13.758 1 90.38 72 ILE B CA 1
ATOM 1649 C C . ILE B 1 72 ? 0.37 2.725 -12.656 1 90.38 72 ILE B C 1
ATOM 1651 O O . ILE B 1 72 ? -0.142 3.121 -11.609 1 90.38 72 ILE B O 1
ATOM 1655 N N . ASN B 1 73 ? 1.586 2.787 -12.875 1 88.44 73 ASN B N 1
ATOM 1656 C CA . ASN B 1 73 ? 2.539 3.34 -11.922 1 88.44 73 ASN B CA 1
ATOM 1657 C C . ASN B 1 73 ? 2.35 2.74 -10.531 1 88.44 73 ASN B C 1
ATOM 1659 O O . ASN B 1 73 ? 2.283 3.471 -9.539 1 88.44 73 ASN B O 1
ATOM 1663 N N . GLN B 1 74 ? 2.207 1.44 -10.461 1 90.69 74 GLN B N 1
ATOM 1664 C CA . GLN B 1 74 ? 2.047 0.713 -9.203 1 90.69 74 GLN B CA 1
ATOM 1665 C C . GLN B 1 74 ? 3.268 -0.152 -8.914 1 90.69 74 GLN B C 1
ATOM 1667 O O . GLN B 1 74 ? 3.65 -0.992 -9.727 1 90.69 74 GLN B O 1
ATOM 1672 N N . THR B 1 75 ? 3.822 0.128 -7.711 1 92 75 THR B N 1
ATOM 1673 C CA . THR B 1 75 ? 4.949 -0.69 -7.281 1 92 75 THR B CA 1
ATOM 1674 C C . THR B 1 75 ? 4.48 -1.821 -6.371 1 92 75 THR B C 1
ATOM 1676 O O . THR B 1 75 ? 3.711 -1.594 -5.434 1 92 75 THR B O 1
ATOM 1679 N N . VAL B 1 76 ? 4.941 -3.053 -6.695 1 95.12 76 VAL B N 1
ATOM 1680 C CA . VAL B 1 76 ? 4.625 -4.262 -5.945 1 95.12 76 VAL B CA 1
ATOM 1681 C C . VAL B 1 76 ? 5.914 -4.926 -5.469 1 95.12 76 VAL B C 1
ATOM 1683 O O . VAL B 1 76 ? 6.891 -5.016 -6.219 1 95.12 76 VAL B O 1
ATOM 1686 N N . SER B 1 77 ? 5.848 -5.332 -4.238 1 96 77 SER B N 1
ATOM 1687 C CA . SER B 1 77 ? 6.977 -6.055 -3.662 1 96 77 SER B CA 1
ATOM 1688 C C . SER B 1 77 ? 6.664 -7.535 -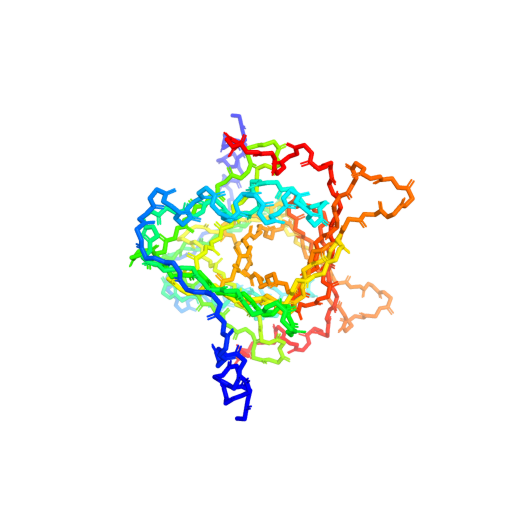3.506 1 96 77 SER B C 1
ATOM 1690 O O . SER B 1 77 ? 5.621 -7.902 -2.957 1 96 77 SER B O 1
ATOM 1692 N N . TYR B 1 78 ? 7.582 -8.359 -3.98 1 97.69 78 TYR B N 1
ATOM 1693 C CA . TYR B 1 78 ? 7.488 -9.812 -3.873 1 97.69 78 TYR B CA 1
ATOM 1694 C C . TYR B 1 78 ? 8.578 -10.359 -2.957 1 97.69 78 TYR B C 1
ATOM 1696 O O . TYR B 1 78 ? 9.766 -10.172 -3.217 1 97.69 78 TYR B O 1
ATOM 1704 N N . ASP B 1 79 ? 8.156 -11.008 -1.927 1 97.62 79 ASP B N 1
ATOM 1705 C CA . ASP B 1 79 ? 9.078 -11.57 -0.94 1 97.62 79 ASP B CA 1
ATOM 1706 C C . ASP B 1 79 ? 9.844 -12.758 -1.517 1 97.62 79 ASP B C 1
ATOM 1708 O O . ASP B 1 79 ? 9.602 -13.164 -2.654 1 97.62 79 ASP B O 1
ATOM 1712 N N . THR B 1 80 ? 10.859 -13.219 -0.769 1 97.88 80 THR B N 1
ATOM 1713 C CA . THR B 1 80 ? 11.664 -14.367 -1.191 1 97.88 80 THR B CA 1
ATOM 1714 C C . THR B 1 80 ? 10.789 -15.609 -1.334 1 97.88 80 THR B C 1
ATOM 1716 O O . THR B 1 80 ? 11.148 -16.547 -2.059 1 97.88 80 THR B O 1
ATOM 1719 N N . GLU B 1 81 ? 9.695 -15.664 -0.619 1 97.56 81 GLU B N 1
ATOM 1720 C CA . GLU B 1 81 ? 8.695 -16.719 -0.802 1 97.56 81 GLU B CA 1
ATOM 1721 C C . GLU B 1 81 ? 7.312 -16.125 -1.055 1 97.56 81 GLU B C 1
ATOM 1723 O O . GLU B 1 81 ? 6.832 -15.297 -0.275 1 97.56 81 GLU B O 1
ATOM 1728 N N . VAL B 1 82 ? 6.742 -16.531 -2.154 1 97.75 82 VAL B N 1
ATOM 1729 C CA . VAL B 1 82 ? 5.363 -16.203 -2.49 1 97.75 82 VAL B CA 1
ATOM 1730 C C . VAL B 1 82 ? 4.527 -17.469 -2.588 1 97.75 82 VAL B C 1
ATOM 1732 O O . VAL B 1 82 ? 4.953 -18.453 -3.203 1 97.75 82 VAL B O 1
ATOM 1735 N N . THR B 1 83 ? 3.365 -17.516 -1.956 1 97.94 83 THR B N 1
ATOM 1736 C CA . THR B 1 83 ? 2.457 -18.656 -2.053 1 97.94 83 THR B CA 1
ATOM 1737 C C . THR B 1 83 ? 1.061 -18.203 -2.465 1 97.94 83 THR B C 1
ATOM 1739 O O . THR B 1 83 ? 0.714 -17.031 -2.309 1 97.94 83 THR B O 1
ATOM 1742 N N . ALA B 1 84 ? 0.347 -19.125 -2.961 1 97.88 84 ALA B N 1
ATOM 1743 C CA . ALA B 1 84 ? -1.041 -18.844 -3.322 1 97.88 84 ALA B CA 1
ATOM 1744 C C . ALA B 1 84 ? -1.797 -20.141 -3.621 1 97.88 84 ALA B C 1
ATOM 1746 O O . ALA B 1 84 ? -1.193 -21.203 -3.723 1 97.88 84 ALA B O 1
ATOM 1747 N N . PHE B 1 85 ? -3.107 -20.047 -3.656 1 98.25 85 PHE B N 1
ATOM 1748 C CA . PHE B 1 85 ? -3.98 -21.047 -4.262 1 98.25 85 PHE B CA 1
ATOM 1749 C C . PHE B 1 85 ? -4.531 -20.547 -5.594 1 98.25 85 PHE B C 1
ATOM 1751 O O . PHE B 1 85 ? -5.027 -19.422 -5.684 1 98.25 85 PHE B O 1
ATOM 1758 N N . VAL B 1 86 ? -4.434 -21.438 -6.598 1 97.75 86 VAL B N 1
ATOM 1759 C CA . VAL B 1 86 ? -4.824 -20.969 -7.926 1 97.75 86 VAL B CA 1
ATOM 1760 C C . VAL B 1 86 ? -5.938 -21.859 -8.469 1 97.75 86 VAL B C 1
ATOM 1762 O O . VAL B 1 86 ? -5.977 -23.062 -8.188 1 97.75 86 VAL B O 1
ATOM 1765 N N . GLU B 1 87 ? -6.824 -21.312 -9.195 1 97.12 87 GLU B N 1
ATOM 1766 C CA . GLU B 1 87 ? -7.836 -21.938 -10.039 1 97.12 87 GLU B CA 1
ATOM 1767 C C . GLU B 1 87 ? -8.094 -21.109 -11.297 1 97.12 87 GLU B C 1
ATOM 1769 O O . GLU B 1 87 ? -7.438 -20.078 -11.508 1 97.12 87 GLU B O 1
ATOM 1774 N N . LYS B 1 88 ? -8.945 -21.625 -12.102 1 95.62 88 LYS B N 1
ATOM 1775 C CA . LYS B 1 88 ? -9.195 -20.906 -13.344 1 95.62 88 LYS B CA 1
ATOM 1776 C C . LYS B 1 88 ? -9.633 -19.469 -13.078 1 95.62 88 LYS B C 1
ATOM 1778 O O . LYS B 1 88 ? -10.625 -19.234 -12.391 1 95.62 88 LYS B O 1
ATOM 1783 N N . GLY B 1 89 ? -8.875 -18.578 -13.492 1 95.81 89 GLY B N 1
ATOM 1784 C CA . GLY B 1 89 ? -9.195 -17.156 -13.461 1 95.81 89 GLY B CA 1
ATOM 1785 C C . GLY B 1 89 ? -9.055 -16.547 -12.078 1 95.81 89 GLY B C 1
ATOM 1786 O O . GLY B 1 89 ? -9.492 -15.422 -11.852 1 95.81 89 GLY B O 1
ATOM 1787 N N . LYS B 1 90 ? -8.422 -17.297 -11.188 1 96.88 90 LYS B N 1
ATOM 1788 C CA . LYS B 1 90 ? -8.422 -16.766 -9.828 1 96.88 90 LYS B CA 1
ATOM 1789 C C . LYS B 1 90 ? -7.156 -17.188 -9.078 1 96.88 90 LYS B C 1
ATOM 1791 O O . LYS B 1 90 ? -6.688 -18.312 -9.227 1 96.88 90 LYS B O 1
ATOM 1796 N N . ILE B 1 91 ? -6.652 -16.266 -8.305 1 98.12 91 ILE B N 1
ATOM 1797 C CA . ILE B 1 91 ? -5.613 -16.516 -7.309 1 98.12 91 ILE B CA 1
ATOM 1798 C C . ILE B 1 91 ? -6.105 -16.062 -5.934 1 98.12 91 ILE B C 1
ATOM 1800 O O . ILE B 1 91 ? -6.652 -14.977 -5.785 1 98.12 91 ILE B O 1
ATOM 1804 N N . LYS B 1 92 ? -5.941 -16.875 -4.949 1 97.94 92 LYS B N 1
ATOM 1805 C CA . LYS B 1 92 ? -6.414 -16.516 -3.615 1 97.94 92 LYS B CA 1
ATOM 1806 C C . LYS B 1 92 ? -5.375 -16.859 -2.553 1 97.94 92 LYS B C 1
ATOM 1808 O O . LYS B 1 92 ? -4.418 -17.594 -2.828 1 97.94 92 LYS B O 1
ATOM 1813 N N . LYS B 1 93 ? -5.574 -16.297 -1.412 1 97.38 93 LYS B N 1
ATOM 1814 C CA . LYS B 1 93 ? -4.719 -16.516 -0.25 1 97.38 93 LYS B CA 1
ATOM 1815 C C . LYS B 1 93 ? -3.254 -16.266 -0.592 1 97.38 93 LYS B C 1
ATOM 1817 O O . LYS B 1 93 ? -2.391 -17.094 -0.265 1 97.38 93 LYS B O 1
ATOM 1822 N N . VAL B 1 94 ? -3.059 -15.242 -1.35 1 98.12 94 VAL B N 1
ATOM 1823 C CA . VAL B 1 94 ? -1.705 -14.867 -1.743 1 98.12 94 VAL B CA 1
ATOM 1824 C C . VAL B 1 94 ? -0.917 -14.414 -0.517 1 98.12 94 VAL B C 1
ATOM 1826 O O . VAL B 1 94 ? -1.438 -13.672 0.323 1 98.12 94 VAL B O 1
ATOM 1829 N N . THR B 1 95 ? 0.26 -14.859 -0.383 1 97.38 95 THR B N 1
ATOM 1830 C CA . THR B 1 95 ? 1.168 -14.359 0.643 1 97.38 95 THR B CA 1
ATOM 1831 C C . THR B 1 95 ? 2.48 -13.891 0.022 1 97.38 95 THR B C 1
ATOM 1833 O O . THR B 1 95 ? 2.852 -14.336 -1.067 1 97.38 95 THR B O 1
ATOM 1836 N N . GLY B 1 96 ? 3.105 -12.953 0.629 1 97.25 96 GLY B N 1
ATOM 1837 C CA . GLY B 1 96 ? 4.422 -12.5 0.209 1 97.25 96 GLY B CA 1
ATOM 1838 C C . GLY B 1 96 ? 4.371 -11.43 -0.863 1 97.25 96 GLY B C 1
ATOM 1839 O O . GLY B 1 96 ? 5.363 -11.195 -1.558 1 97.25 96 GLY B O 1
ATOM 1840 N N . VAL B 1 97 ? 3.252 -10.875 -1.111 1 97.56 97 VAL B N 1
ATOM 1841 C CA . VAL B 1 97 ? 3.109 -9.812 -2.104 1 97.56 97 VAL B CA 1
ATOM 1842 C C . VAL B 1 97 ? 2.533 -8.562 -1.445 1 97.56 97 VAL B C 1
ATOM 1844 O O . VAL B 1 97 ? 1.451 -8.609 -0.854 1 97.56 97 VAL B O 1
ATOM 1847 N N . LYS B 1 98 ? 3.223 -7.473 -1.534 1 94.94 98 LYS B N 1
ATOM 1848 C CA . LYS B 1 98 ? 2.826 -6.207 -0.926 1 94.94 98 LYS B CA 1
ATOM 1849 C C . LYS B 1 98 ? 2.686 -5.109 -1.979 1 94.94 98 LYS B C 1
ATOM 1851 O O . LYS B 1 98 ? 3.438 -5.082 -2.957 1 94.94 98 LYS B O 1
ATOM 1856 N N . ILE B 1 99 ? 1.713 -4.305 -1.798 1 94.25 99 ILE B N 1
ATOM 1857 C CA . ILE B 1 99 ? 1.449 -3.164 -2.67 1 94.25 99 ILE B CA 1
ATOM 1858 C C . ILE B 1 99 ? 1.662 -1.863 -1.9 1 94.25 99 ILE B C 1
ATOM 1860 O O . ILE B 1 99 ? 1.152 -1.702 -0.79 1 94.25 99 ILE B O 1
ATOM 1864 N N . GLU B 1 100 ? 2.406 -1.076 -2.451 1 90.56 100 GLU B N 1
ATOM 1865 C CA . GLU B 1 100 ? 2.646 0.237 -1.858 1 90.56 100 GLU B CA 1
ATOM 1866 C C . GLU B 1 100 ? 1.807 1.312 -2.543 1 90.56 100 GLU B C 1
ATOM 1868 O O . GLU B 1 100 ? 1.835 1.443 -3.768 1 90.56 100 GLU B O 1
ATOM 1873 N N . VAL B 1 101 ? 1.055 2.08 -1.759 1 92.25 101 VAL B N 1
ATOM 1874 C CA . VAL B 1 101 ? 0.289 3.203 -2.289 1 92.25 101 VAL B CA 1
ATOM 1875 C C . VAL B 1 101 ? 0.606 4.469 -1.493 1 92.25 101 VAL B C 1
ATOM 1877 O O . VAL B 1 101 ? 1.079 4.391 -0.357 1 92.25 101 VAL B O 1
ATOM 1880 N N . SER B 1 102 ? 0.375 5.574 -2.166 1 93.81 102 SER B N 1
ATOM 1881 C CA . SER B 1 102 ? 0.622 6.844 -1.492 1 93.81 102 SER B CA 1
ATOM 1882 C C . SER B 1 102 ? -0.664 7.422 -0.908 1 93.81 102 SER B C 1
ATOM 1884 O O . SER B 1 102 ? -1.702 7.434 -1.573 1 93.81 102 SER B O 1
ATOM 1886 N N . LEU B 1 103 ? -0.589 7.883 0.318 1 96.25 103 LEU B N 1
ATOM 1887 C CA . LEU B 1 103 ? -1.682 8.656 0.903 1 96.25 103 LEU B CA 1
ATOM 1888 C C . LEU B 1 103 ? -1.757 10.047 0.285 1 96.25 103 LEU B C 1
ATOM 1890 O O . LEU B 1 103 ? -0.748 10.75 0.208 1 96.25 103 LEU B O 1
ATOM 1894 N N . VAL B 1 104 ? -2.984 10.492 -0.102 1 96.94 104 VAL B N 1
ATOM 1895 C CA . VAL B 1 104 ? -3.039 11.805 -0.737 1 96.94 104 VAL B CA 1
ATOM 1896 C C . VAL B 1 104 ? -4.098 12.664 -0.051 1 96.94 104 VAL B C 1
ATOM 1898 O O . VAL B 1 104 ? -4.074 13.891 -0.168 1 96.94 104 VAL B O 1
ATOM 1901 N N . GLU B 1 105 ? -5.094 12.008 0.637 1 97.69 105 GLU B N 1
ATOM 1902 C CA . GLU B 1 105 ? -6.164 12.758 1.277 1 97.69 105 GLU B CA 1
ATOM 1903 C C . GLU B 1 105 ? -6.613 12.094 2.576 1 97.69 105 GLU B C 1
ATOM 1905 O O . GLU B 1 105 ? -6.664 10.867 2.664 1 97.69 105 GLU B O 1
ATOM 1910 N N . VAL B 1 106 ? -6.914 12.922 3.578 1 97.06 106 VAL B N 1
ATOM 1911 C CA . VAL B 1 106 ? -7.594 12.531 4.809 1 97.06 106 VAL B CA 1
ATOM 1912 C C . VAL B 1 106 ? -8.789 13.453 5.059 1 97.06 106 VAL B C 1
ATOM 1914 O O . VAL B 1 106 ? -8.664 14.68 4.953 1 97.06 106 VAL B O 1
ATOM 1917 N N . HIS B 1 107 ? -9.883 12.859 5.391 1 96.31 107 HIS B N 1
ATOM 1918 C CA . HIS B 1 107 ? -11.055 13.68 5.684 1 96.31 107 HIS B CA 1
ATOM 1919 C C . HIS B 1 107 ? -11.828 13.125 6.871 1 96.31 107 HIS B C 1
ATOM 1921 O O . HIS B 1 107 ? -12.039 11.914 6.973 1 96.31 107 HIS B O 1
ATOM 1927 N N . VAL B 1 108 ? -12.18 14.062 7.738 1 94.69 108 VAL B N 1
ATOM 1928 C CA . VAL B 1 108 ? -13.102 13.727 8.82 1 94.69 108 VAL B CA 1
ATOM 1929 C C . VAL B 1 108 ? -14.547 13.875 8.336 1 94.69 108 VAL B C 1
ATOM 1931 O O . VAL B 1 108 ? -14.906 14.891 7.742 1 94.69 108 VAL B O 1
ATOM 1934 N N . ASP B 1 109 ? -15.289 12.828 8.523 1 86.25 109 ASP B N 1
ATOM 1935 C CA . ASP B 1 109 ? -16.688 12.844 8.086 1 86.25 109 ASP B CA 1
ATOM 1936 C C . ASP B 1 109 ? -17.516 13.797 8.945 1 86.25 109 ASP B C 1
ATOM 1938 O O . ASP B 1 109 ? -17.609 13.633 10.156 1 86.25 109 ASP B O 1
ATOM 1942 N N . GLU B 1 110 ? -18.078 14.766 8.32 1 79.25 110 GLU B N 1
ATOM 1943 C CA . GLU B 1 110 ? -18.875 15.781 9.023 1 79.25 110 GLU B CA 1
ATOM 1944 C C . GLU B 1 110 ? -20.109 15.164 9.672 1 79.25 110 GLU B C 1
ATOM 1946 O O . GLU B 1 110 ? -20.547 15.609 10.734 1 79.25 110 GLU B O 1
ATOM 1951 N N . SER B 1 111 ? -20.641 14.188 8.945 1 79.12 111 SER B N 1
ATOM 1952 C CA . SER B 1 111 ? -21.859 13.555 9.422 1 79.12 111 SER B CA 1
ATOM 1953 C C . SER B 1 111 ? -21.578 12.609 10.586 1 79.12 111 SER B C 1
ATOM 1955 O O . SER B 1 111 ? -22.5 12.242 11.336 1 79.12 111 SER B O 1
ATOM 1957 N N . SER B 1 112 ? -20.422 12.133 10.797 1 73.06 112 SER B N 1
ATOM 1958 C CA . SER B 1 112 ? -19.938 11.297 11.891 1 73.06 112 SER B CA 1
ATOM 1959 C C . SER B 1 112 ? -18.5 11.656 12.258 1 73.06 112 SER B C 1
ATOM 1961 O O . SER B 1 112 ? -17.562 11.086 11.711 1 73.06 112 SER B O 1
ATOM 1963 N N . ALA B 1 113 ? -18.359 12.586 13.156 1 71.19 113 ALA B N 1
ATOM 1964 C CA . ALA B 1 113 ? -17.062 13.172 13.477 1 71.19 113 ALA B CA 1
ATOM 1965 C C . ALA B 1 113 ? -16.109 12.117 14.031 1 71.19 113 ALA B C 1
ATOM 1967 O O . ALA B 1 113 ? -14.898 12.352 14.117 1 71.19 113 ALA B O 1
ATOM 1968 N N . ASP B 1 114 ? -16.656 10.984 14.086 1 88.25 114 ASP B N 1
ATOM 1969 C CA . ASP B 1 114 ? -15.828 9.93 14.672 1 88.25 114 ASP B CA 1
ATOM 1970 C C . ASP B 1 114 ? -15.242 9.023 13.586 1 88.25 114 ASP B C 1
ATOM 1972 O O . ASP B 1 114 ? -14.594 8.023 13.891 1 88.25 114 ASP B O 1
ATOM 1976 N N . LYS B 1 115 ? -15.477 9.477 12.383 1 94.88 115 LYS B N 1
ATOM 1977 C CA . LYS B 1 115 ? -14.93 8.672 11.289 1 94.88 115 LYS B CA 1
ATOM 1978 C C . LYS B 1 115 ? -13.914 9.469 10.477 1 94.88 115 LYS B C 1
ATOM 1980 O O . LYS B 1 115 ? -14.086 10.672 10.266 1 94.88 115 LYS B O 1
ATOM 1985 N N . VAL B 1 116 ? -12.898 8.781 10.047 1 96 116 VAL B N 1
ATOM 1986 C CA . VAL B 1 116 ? -11.836 9.344 9.219 1 96 116 VAL B CA 1
ATOM 1987 C C . VAL B 1 116 ? -11.711 8.539 7.926 1 96 116 VAL B C 1
ATOM 1989 O O . VAL B 1 116 ? -11.578 7.316 7.961 1 96 116 VAL B O 1
ATOM 1992 N N . THR B 1 117 ? -11.789 9.195 6.832 1 95.75 117 THR B N 1
ATOM 1993 C CA . THR B 1 117 ? -11.578 8.562 5.535 1 95.75 117 THR B CA 1
ATOM 1994 C C . THR B 1 117 ? -10.219 8.945 4.957 1 95.75 117 THR B C 1
ATOM 1996 O O . THR B 1 117 ? -9.836 10.109 4.977 1 95.75 117 THR B O 1
ATOM 1999 N N . ILE B 1 118 ? -9.523 7.926 4.426 1 95.69 118 ILE B N 1
ATOM 2000 C CA . ILE B 1 118 ? -8.25 8.148 3.756 1 95.69 118 ILE B CA 1
ATOM 2001 C C . ILE B 1 118 ? -8.367 7.766 2.281 1 95.69 118 ILE B C 1
ATOM 2003 O O . ILE B 1 118 ? -9.062 6.809 1.938 1 95.69 118 ILE B O 1
ATOM 2007 N N . LYS B 1 119 ? -7.688 8.484 1.471 1 94.56 119 LYS B N 1
ATOM 2008 C CA . LYS B 1 119 ? -7.66 8.211 0.037 1 94.56 119 LYS B CA 1
ATOM 2009 C C . LYS B 1 119 ? -6.23 8.141 -0.484 1 94.56 119 LYS B C 1
ATOM 2011 O O . LYS B 1 119 ? -5.355 8.867 -0.007 1 94.56 119 LYS B O 1
ATOM 2016 N N . THR B 1 120 ? -6.055 7.32 -1.443 1 94 120 THR B N 1
ATOM 2017 C CA . THR B 1 120 ? -4.727 7.105 -2.006 1 94 120 THR B CA 1
ATOM 2018 C C . THR B 1 120 ? -4.641 7.672 -3.42 1 94 120 THR B C 1
ATOM 2020 O O . THR B 1 120 ? -5.645 8.109 -3.984 1 94 120 THR B O 1
ATOM 2023 N N . ASP B 1 121 ? -3.391 7.617 -3.957 1 90.62 121 ASP B N 1
ATOM 2024 C CA . ASP B 1 121 ? -3.107 8.164 -5.277 1 90.62 121 ASP B CA 1
ATOM 2025 C C . ASP B 1 121 ? -3.697 7.285 -6.379 1 90.62 121 ASP B C 1
ATOM 2027 O O . ASP B 1 121 ? -3.809 7.711 -7.531 1 90.62 121 ASP B O 1
ATOM 2031 N N . THR B 1 122 ? -4.18 6.066 -6.023 1 84 122 THR B N 1
ATOM 2032 C CA . THR B 1 122 ? -4.805 5.16 -6.984 1 84 122 THR B CA 1
ATOM 2033 C C . THR B 1 122 ? -6.328 5.27 -6.914 1 84 122 THR B C 1
ATOM 2035 O O . THR B 1 122 ? -7.039 4.555 -7.625 1 84 122 THR B O 1
ATOM 2038 N N . GLY B 1 123 ? -6.809 6.098 -5.988 1 85.19 123 GLY B N 1
ATOM 2039 C CA . GLY B 1 123 ? -8.242 6.273 -5.832 1 85.19 123 GLY B CA 1
ATOM 2040 C C . GLY B 1 123 ? -8.852 5.352 -4.789 1 85.19 123 GLY B C 1
ATOM 2041 O O . GLY B 1 123 ? -10.047 5.434 -4.5 1 85.19 123 GLY B O 1
ATOM 2042 N N . LEU B 1 124 ? -8.055 4.477 -4.273 1 87.69 124 LEU B N 1
ATOM 2043 C CA . LEU B 1 124 ? -8.523 3.627 -3.186 1 87.69 124 LEU B CA 1
ATOM 2044 C C . LEU B 1 124 ? -8.852 4.457 -1.949 1 87.69 124 LEU B C 1
ATOM 2046 O O . LEU B 1 124 ? -8.203 5.477 -1.692 1 87.69 124 LEU B O 1
ATOM 2050 N N . SER B 1 125 ? -9.867 4.02 -1.284 1 91.69 125 SER B N 1
ATOM 2051 C CA . SER B 1 125 ? -10.305 4.727 -0.082 1 91.69 125 SER B CA 1
ATOM 2052 C C . SER B 1 125 ? -10.734 3.75 1.008 1 91.69 125 SER B C 1
ATOM 2054 O O . SER B 1 125 ? -11.211 2.652 0.712 1 91.69 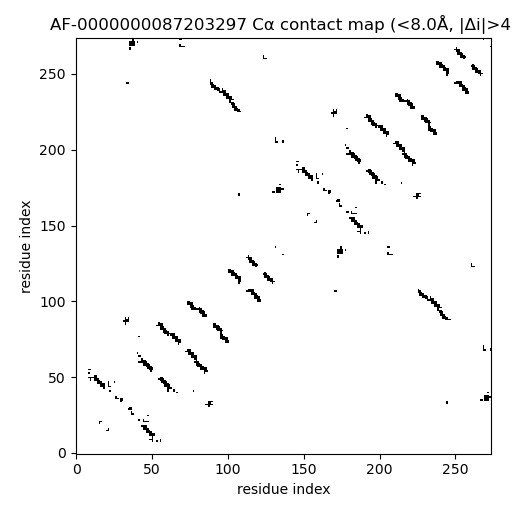125 SER B O 1
ATOM 2056 N N . ASP B 1 126 ? -10.539 4.219 2.252 1 91 126 ASP B N 1
ATOM 2057 C CA . ASP B 1 126 ? -10.945 3.455 3.428 1 91 126 ASP B CA 1
ATOM 2058 C C . ASP B 1 126 ? -11.391 4.383 4.559 1 91 126 ASP B C 1
ATOM 2060 O O . ASP B 1 126 ? -10.977 5.543 4.613 1 91 126 ASP B O 1
ATOM 2064 N N . THR B 1 127 ? -12.273 3.885 5.328 1 93.19 127 THR B N 1
ATOM 2065 C CA . THR B 1 127 ? -12.805 4.672 6.434 1 93.19 127 THR B CA 1
ATOM 2066 C C . THR B 1 127 ? -12.656 3.918 7.754 1 93.19 127 THR B C 1
ATOM 2068 O O . THR B 1 127 ? -12.922 2.715 7.82 1 93.19 127 THR B O 1
ATOM 2071 N N . HIS B 1 128 ? -12.195 4.664 8.734 1 93.81 128 HIS B N 1
ATOM 2072 C CA . HIS B 1 128 ? -11.984 4.09 10.055 1 93.81 128 HIS B CA 1
ATOM 2073 C C . HIS B 1 128 ? -12.484 5.027 11.148 1 93.81 128 HIS B C 1
ATOM 2075 O O . HIS B 1 128 ? -12.727 6.211 10.898 1 93.81 128 HIS B O 1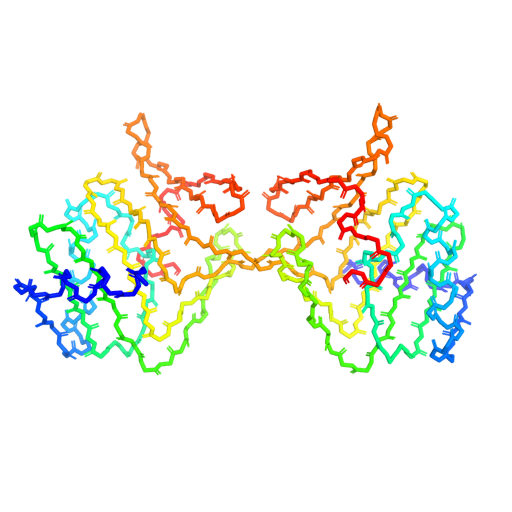
ATOM 2081 N N . ASP B 1 129 ? -12.594 4.418 12.367 1 94.19 129 ASP B N 1
ATOM 2082 C CA . ASP B 1 129 ? -12.812 5.258 13.539 1 94.19 129 ASP B CA 1
ATOM 2083 C C . ASP B 1 129 ? -11.625 6.18 13.789 1 94.19 129 ASP B C 1
ATOM 2085 O O . ASP B 1 129 ? -10.469 5.762 13.672 1 94.19 129 ASP B O 1
ATOM 2089 N N . ALA B 1 130 ? -11.977 7.438 14.141 1 93.62 130 ALA B N 1
ATOM 2090 C CA . ALA B 1 130 ? -10.922 8.414 14.422 1 93.62 130 ALA B CA 1
ATOM 2091 C C . ALA B 1 130 ? -10 7.922 15.539 1 93.62 130 ALA B C 1
ATOM 2093 O O . ALA B 1 130 ? -8.812 8.242 15.555 1 93.62 130 ALA B O 1
ATOM 2094 N N . ALA B 1 131 ? -10.516 7.125 16.375 1 92.31 131 ALA B N 1
ATOM 2095 C CA . ALA B 1 131 ? -9.789 6.645 17.547 1 92.31 131 ALA B CA 1
ATOM 2096 C C . ALA B 1 131 ? -8.586 5.801 17.141 1 92.31 131 ALA B C 1
ATOM 2098 O O . ALA B 1 131 ? -7.621 5.684 17.906 1 92.31 131 ALA B O 1
ATOM 2099 N N . VAL B 1 132 ? -8.609 5.207 15.984 1 94.12 132 VAL B N 1
ATOM 2100 C CA . VAL B 1 132 ? -7.512 4.367 15.523 1 94.12 132 VAL B CA 1
ATOM 2101 C C . VAL B 1 132 ? -6.27 5.223 15.289 1 94.12 132 VAL B C 1
ATOM 2103 O O . VAL B 1 132 ? -5.145 4.719 15.328 1 94.12 132 VAL B O 1
ATOM 2106 N N . PHE B 1 133 ? -6.473 6.547 15.07 1 95.25 133 PHE B N 1
ATOM 2107 C CA . PHE B 1 133 ? -5.387 7.48 14.805 1 95.25 133 PHE B CA 1
ATOM 2108 C C . PHE B 1 133 ? -5.152 8.391 16 1 95.25 133 PHE B C 1
ATOM 2110 O O . PHE B 1 133 ? -4.738 9.547 15.844 1 95.25 133 PHE B O 1
ATOM 2117 N N . ALA B 1 134 ? -5.555 7.961 17.172 1 92.75 134 ALA B N 1
ATOM 2118 C CA . ALA B 1 134 ? -5.348 8.75 18.391 1 92.75 134 ALA B CA 1
ATOM 2119 C C . ALA B 1 134 ? -3.861 8.852 18.719 1 92.75 134 ALA B C 1
ATOM 2121 O O . ALA B 1 134 ? -3.064 8.008 18.312 1 92.75 134 ALA B O 1
ATOM 2122 N N . LEU B 1 135 ? -3.566 9.922 19.453 1 91.69 135 LEU B N 1
ATOM 2123 C CA . LEU B 1 135 ? -2.193 10.094 19.922 1 91.69 135 LEU B CA 1
ATOM 2124 C C . LEU B 1 135 ? -1.741 8.898 20.75 1 91.69 135 LEU B C 1
ATOM 2126 O O . LEU B 1 135 ? -2.471 8.438 21.625 1 91.69 135 LEU B O 1
ATOM 2130 N N . GLY B 1 136 ? -0.579 8.367 20.453 1 85.88 136 GLY B N 1
ATOM 2131 C CA . GLY B 1 136 ? -0.03 7.273 21.234 1 85.88 136 GLY B CA 1
ATOM 2132 C C . GLY B 1 136 ? -0.436 5.906 20.719 1 85.88 136 GLY B C 1
ATOM 2133 O O . GLY B 1 136 ? 0.035 4.883 21.219 1 85.88 136 GLY B O 1
ATOM 2134 N N . GLU B 1 137 ? -1.308 5.848 19.766 1 82.5 137 GLU B N 1
ATOM 2135 C CA . GLU B 1 137 ? -1.663 4.566 19.156 1 82.5 137 GLU B CA 1
ATOM 2136 C C . GLU B 1 137 ? -0.519 4.02 18.312 1 82.5 137 GLU B C 1
ATOM 2138 O O . GLU B 1 137 ? 0.252 4.789 17.734 1 82.5 137 GLU B O 1
#

Foldseek 3Di:
DVVVVLVVQQPPKDKDADFVVQLVVQLVVCVVLVHDSCPPVDHQWGMWIARPVQQKIKTAHDAKDWDAPVVQRWIKIAGRMWMWRGHRPDTPPIPRMDTDWAWDDWDQDPVHNQKIKTATPSGDIDMDGPVVVDPPD/DVVVVLVVQQPPKDKDADFVVQLVVQQVVCVVLVHDSCPPVDHQWGMWIARPVQQKIKTAHDAKDWDAPVVQRWIKIAGRMWMWHGHRPDTPPIPRIDTDWAWDDWDQDPVHNQKIKTATPSGDIDMDGPVVVDPPD

pLDDT: mean 91.43, std 11.16, range [30.61, 98.25]

Radius of gyration: 21.92 Å; Cα contacts (8 Å, |Δi|>4): 627; chains: 2; bounding box: 39×68×42 Å

Solvent-accessible surface area (backbone atoms only — not comparable to full-atom values): 13924 Å² total; per-residue (Å²): 112,73,67,58,55,54,60,62,47,53,65,88,33,51,75,40,51,52,40,73,58,32,53,54,51,50,36,50,52,27,50,75,29,62,36,55,48,25,72,70,77,76,55,71,37,48,32,31,36,40,11,81,87,76,24,32,36,38,40,32,25,80,54,66,42,76,45,60,31,68,86,72,69,41,44,34,38,35,45,36,51,30,37,30,35,48,51,78,27,33,37,33,70,35,41,43,36,36,38,55,44,39,42,28,35,40,36,43,37,85,92,42,78,54,30,33,36,38,30,31,77,86,68,46,66,51,73,42,57,34,71,59,29,29,68,89,89,113,73,67,57,56,55,61,63,48,55,66,89,33,51,73,40,49,52,40,72,58,30,54,53,49,51,35,51,51,26,50,76,28,61,38,54,48,24,70,69,77,76,56,71,34,48,32,30,36,40,12,80,86,77,24,33,36,37,40,33,25,79,54,65,41,77,47,59,31,67,87,72,70,41,43,34,38,34,44,36,52,30,38,30,34,47,51,77,26,34,38,33,70,35,41,43,36,35,36,56,43,38,42,28,36,39,35,42,36,85,93,44,76,53,28,32,36,40,30,31,76,85,68,47,65,50,73,42,56,34,72,60,29,28,68,89,87

=== Feature glossary ===
The features interleaved in this record are:

— What the protein is —

Sequence gives the chain of amino acids in standard one-letter code (A=alanine, C=cysteine, …, Y=tyrosine), read N→C. It is the only feature that is directly encoded by the gene; all structural features are derived from the folded form of this sequence.

Database cross-references. InterPro integrates a dozen domain/family signature databases into unified entries with residue-range hits. GO terms attach function/process/location labels with evidence codes. CATH codes position the fold in a four-level structural taxonomy. Organism is the NCBI-taxonomy species name.

— Where its atoms are —

Atomic coordinates in PDBx/mmCIF format — the same representation the Protein Data Bank distributes. Each line of the _atom_site loop places one backbone atom in Cartesian space (units: ångströms, origin: arbitrary).

The six renders are orthographic views along the three Cartesian axes in both directions. Representation (cartoon, sticks, or surface) and color scheme (sequence-rainbow or by-chain) vary across proteins so the training set covers all the common visualization conventions.

— Local backbone conformation —

Eight-state secondary structure (DSSP): H is the canonical α-helix, G the tighter 3₁₀-helix, I the wider π-helix; E/B are β-structure, T and S are turns and bends, and '-' is everything else. DSSP derives these from the pattern of main-chain N–H···O=C hydrogen bonds, not from the sequence.

P-SEA three-state annotation labels each residue as helix, strand, or coil based purely on the geometry of the Cα trace. It serves as a fallback when the full backbone (and thus DSSP) is unavailable.

The φ/ψ torsion pair specifies the backbone conformation at each residue. φ rotates about the N–Cα bond, ψ about the Cα–C bond. Steric clashes forbid most of the (φ, ψ) plane — the allowed regions (α-helix basin, β-sheet basin, left-handed helix) are the Ramachandran-allowed regions.

— Global shape and packing —

The geometric summary reports three shape descriptors. Rg (radius of gyration) measures how spread out the Cα atoms are about their centre of mass; compact globular proteins have small Rg, elongated or unfolded ones large. Cα contacts (<8 Å, |i−j|>4) count long-range residue pairs in spatial proximity — high for tightly packed folds, near zero for rods or random coil. The bounding-box extents give the protein's footprint along x, y, z in Å.

Solvent-accessible surface area (SASA) is the area in Å² traced out by the centre of a 1.4 Å probe sphere (a water molecule) rolled over the protein's van der Waals surface (Shrake–Rupley / Lee–Richards construction). Buried residues have near-zero SASA; fully exposed residues can exceed 200 Å². The total SASA scales roughly with the number of surface residues.

The contact map is a binary N×N matrix image: pixel (i, j) is dark where Cα_i and Cα_j are within 8 Å and |i−j|>4. Because the |i−j|>4 filter removes local helical contacts, off-diagonal stripes parallel to the main diagonal indicate parallel β-sheets; stripes perpendicular to it indicate antiparallel β-sheets. The Ramachandran plot scatters every residue's (φ, ψ) pair against the sterically allowed regions. The PAE heatmap renders the predicted-aligned-error matrix.

— Structural neighborhood —

3Di is Foldseek's structural alphabet. Each residue is assigned one of twenty discrete states based on how its Cα sits relative to its spatial (not sequential) neighbors. Aligning 3Di strings finds structural homologs roughly as well as full 3D superposition, but orders of magnitude faster.

Nearest PDB neighbors are the top structural matches found by Foldseek when searching this structure against the entire Protein Data Bank. Each hit reports a TM-score (0 to 1; >0.5 almost always implies the same fold) and an E-value. These are *structural* homologs — they may share no detectable sequence similarity.

— Confidence and disorder —

For AlphaFold models, the B-factor field carries pLDDT — the model's own estimate of local accuracy on a 0–100 scale. Regions with pLDDT<50 should be treated as essentially unmodeled; they often correspond to intrinsically disordered segments.

Crystallographic B-factors measure how much each atom's electron density is smeared out, in Å². They rise in mobile loops and surface residues and fall in the buried interior. In AlphaFold models this column is repurposed to hold pLDDT instead.

Predicted aligned error is AlphaFold's pairwise confidence. Unlike pLDDT (per-residue), PAE is per-residue-pair and captures whether two parts of the structure are correctly placed relative to each other. Units are ångströms of expected positional error.